Protein AF-A0A973J8M5-F1 (afdb_monomer_lite)

pLDDT: mean 91.6, std 8.43, range [49.5, 98.69]

Structure (mmCIF, N/CA/C/O backbone):
data_AF-A0A973J8M5-F1
#
_entry.id   AF-A0A973J8M5-F1
#
loop_
_atom_site.group_PDB
_atom_site.id
_atom_site.type_symbol
_atom_site.label_atom_id
_atom_site.label_alt_id
_atom_site.label_comp_id
_atom_site.label_asym_id
_atom_site.label_entity_id
_atom_site.label_seq_id
_atom_site.pdbx_PDB_ins_code
_atom_site.Cartn_x
_atom_site.Cartn_y
_atom_site.Cartn_z
_atom_site.occupancy
_atom_site.B_iso_or_equiv
_atom_site.auth_seq_id
_atom_site.auth_comp_id
_atom_site.auth_asym_id
_atom_site.auth_atom_id
_atom_site.pdbx_PDB_model_num
ATOM 1 N N . ALA A 1 1 ? -16.653 1.595 -16.959 1.00 57.66 1 ALA A N 1
ATOM 2 C CA . ALA A 1 1 ? -17.930 1.421 -16.238 1.00 57.66 1 ALA A CA 1
ATOM 3 C C . ALA A 1 1 ? -19.080 1.198 -17.221 1.00 57.66 1 ALA A C 1
ATOM 5 O O . ALA A 1 1 ? -19.336 0.050 -17.547 1.00 57.66 1 ALA A O 1
ATOM 6 N N . ALA A 1 2 ? -19.694 2.242 -17.794 1.00 49.50 2 ALA A N 1
ATOM 7 C CA . ALA A 1 2 ? -20.858 2.080 -18.682 1.00 49.50 2 ALA A CA 1
ATOM 8 C C . ALA A 1 2 ? -20.579 1.205 -19.923 1.00 49.50 2 ALA A C 1
ATOM 10 O O . ALA A 1 2 ? -21.305 0.252 -20.181 1.00 49.50 2 ALA A O 1
ATOM 11 N N . ALA A 1 3 ? -19.467 1.450 -20.626 1.00 52.66 3 ALA A N 1
ATOM 12 C CA . ALA A 1 3 ? -19.053 0.642 -21.782 1.00 52.66 3 ALA A CA 1
ATOM 13 C C . ALA A 1 3 ? -18.667 -0.811 -21.431 1.00 52.66 3 ALA A C 1
ATOM 15 O O . ALA A 1 3 ? -18.615 -1.661 -22.310 1.00 52.66 3 ALA A O 1
ATOM 16 N N . SER A 1 4 ? -18.400 -1.098 -20.154 1.00 59.66 4 SER A N 1
ATOM 17 C CA . SER A 1 4 ? -18.032 -2.426 -19.652 1.00 59.66 4 SER A CA 1
ATOM 18 C C . SER A 1 4 ? -19.170 -3.101 -18.876 1.00 59.66 4 SER A C 1
ATOM 20 O O . SER A 1 4 ? -18.917 -4.073 -18.173 1.00 59.66 4 SER A O 1
ATOM 22 N N . GLY A 1 5 ? -20.395 -2.556 -18.924 1.00 60.31 5 GLY A N 1
ATOM 23 C CA . GLY A 1 5 ? -21.547 -3.067 -18.167 1.00 60.31 5 GLY A CA 1
ATOM 24 C C . GLY A 1 5 ? -21.390 -3.005 -16.642 1.00 60.31 5 GLY A C 1
ATOM 25 O O . GLY A 1 5 ? -22.148 -3.645 -15.922 1.00 60.31 5 GLY A O 1
ATOM 26 N N . ALA A 1 6 ? -20.409 -2.253 -16.138 1.00 67.19 6 ALA A N 1
ATOM 27 C CA . ALA A 1 6 ? -20.126 -2.132 -14.713 1.00 67.19 6 ALA A CA 1
ATOM 28 C C . ALA A 1 6 ? -20.750 -0.853 -14.143 1.00 67.19 6 ALA A C 1
ATOM 30 O O . ALA A 1 6 ? -20.591 0.233 -14.711 1.00 67.19 6 ALA A O 1
ATOM 31 N N . VAL A 1 7 ? -21.418 -0.973 -12.995 1.00 69.62 7 VAL A N 1
ATOM 32 C CA . VAL A 1 7 ? -21.993 0.163 -12.264 1.00 69.62 7 VAL A CA 1
ATOM 33 C C . VAL A 1 7 ? -20.872 0.928 -11.560 1.00 69.62 7 VAL A C 1
ATOM 35 O O . VAL A 1 7 ? -20.132 0.354 -10.764 1.00 69.62 7 VAL A O 1
ATOM 38 N N . SER A 1 8 ? -20.743 2.227 -11.847 1.00 72.75 8 SER A N 1
ATOM 39 C CA . SER A 1 8 ? -19.847 3.100 -11.081 1.00 72.75 8 SER A CA 1
ATOM 40 C C . SER A 1 8 ? -20.537 3.520 -9.790 1.00 72.75 8 SER A C 1
ATOM 42 O O . SER A 1 8 ? -21.621 4.095 -9.848 1.00 72.75 8 SER A O 1
ATOM 44 N N . ARG A 1 9 ? -19.909 3.270 -8.636 1.00 76.50 9 ARG A N 1
ATOM 45 C CA . ARG A 1 9 ? -20.422 3.717 -7.327 1.00 76.50 9 ARG A CA 1
ATOM 46 C C . ARG A 1 9 ? -20.402 5.241 -7.183 1.00 76.50 9 ARG A C 1
ATOM 48 O O . ARG A 1 9 ? -21.222 5.796 -6.465 1.00 76.50 9 ARG A O 1
ATOM 55 N N . MET A 1 10 ? -19.484 5.908 -7.882 1.00 75.94 10 MET A N 1
ATOM 56 C CA . MET A 1 10 ? -19.366 7.362 -7.909 1.00 75.94 10 MET A CA 1
ATOM 57 C C . MET A 1 10 ? -18.905 7.822 -9.295 1.00 75.94 10 MET A C 1
ATOM 59 O O . MET A 1 10 ? -17.969 7.258 -9.863 1.00 75.94 10 MET A O 1
ATOM 63 N N . GLN A 1 11 ? -19.553 8.848 -9.845 1.00 74.62 11 GLN A N 1
ATOM 64 C CA . GLN A 1 11 ? -18.989 9.671 -10.917 1.00 74.62 11 GLN A CA 1
ATOM 65 C C . GLN A 1 11 ? -18.464 10.944 -10.257 1.00 74.62 11 GLN A C 1
ATOM 67 O O . GLN A 1 11 ? -19.239 11.736 -9.730 1.00 74.62 11 GLN A O 1
ATOM 72 N N . VAL A 1 12 ? -17.137 11.047 -10.145 1.00 69.69 12 VAL A N 1
ATOM 73 C CA . VAL A 1 12 ? -16.474 11.918 -9.159 1.00 69.69 12 VAL A CA 1
ATOM 74 C C . VAL A 1 12 ? -16.853 13.394 -9.323 1.00 69.69 12 VAL A C 1
ATOM 76 O O . VAL A 1 12 ? -17.147 14.053 -8.328 1.00 69.69 12 VAL A O 1
ATOM 79 N N . PHE A 1 13 ? -16.888 13.903 -10.557 1.00 68.31 13 PHE A N 1
ATOM 80 C CA . PHE A 1 13 ? -17.163 15.315 -10.827 1.00 68.31 13 PHE A CA 1
ATOM 81 C C . PHE A 1 13 ? -18.613 15.697 -10.491 1.00 68.31 13 PHE A C 1
ATOM 83 O O . PHE A 1 13 ? -18.855 16.637 -9.733 1.00 68.31 13 PHE A O 1
ATOM 90 N N . GLU A 1 14 ? -19.578 14.935 -11.000 1.00 74.00 14 GLU A N 1
ATOM 91 C CA . GLU A 1 14 ? -21.010 15.168 -10.814 1.00 74.00 14 GLU A CA 1
ATOM 92 C C . GLU A 1 14 ? -21.425 14.958 -9.354 1.00 74.00 14 GLU A C 1
ATOM 94 O O . GLU A 1 14 ? -22.146 15.775 -8.777 1.00 74.00 14 GLU A O 1
ATOM 99 N N . ALA A 1 15 ? -20.922 13.893 -8.721 1.00 78.12 15 ALA A N 1
ATOM 100 C CA . ALA A 1 15 ? -21.234 13.588 -7.330 1.00 78.12 15 ALA A CA 1
ATOM 101 C C . ALA A 1 15 ? -20.731 14.684 -6.384 1.00 78.12 15 ALA A C 1
ATOM 103 O O . ALA A 1 15 ? -21.437 15.053 -5.446 1.00 78.12 15 ALA A O 1
ATOM 104 N N . ARG A 1 16 ? -19.547 15.257 -6.642 1.00 81.00 16 ARG A N 1
ATOM 105 C CA . ARG A 1 16 ? -18.995 16.327 -5.804 1.00 81.00 16 ARG A CA 1
ATOM 106 C C . ARG A 1 16 ? -19.894 17.562 -5.775 1.00 81.00 16 ARG A C 1
ATOM 108 O O . ARG A 1 16 ? -20.135 18.098 -4.698 1.00 81.00 16 ARG A O 1
ATOM 115 N N . GLN A 1 17 ? -20.424 17.979 -6.923 1.00 81.94 17 GLN A N 1
ATOM 116 C CA . GLN A 1 17 ? -21.311 19.144 -7.003 1.00 81.94 17 GLN A CA 1
ATOM 117 C C . GLN A 1 17 ? -22.619 18.939 -6.232 1.00 81.94 17 GLN A C 1
ATOM 119 O O . GLN A 1 17 ? -23.096 19.868 -5.582 1.00 81.94 17 GLN A O 1
ATOM 124 N N . LEU A 1 18 ? -23.188 17.731 -6.286 1.00 85.25 18 LEU A N 1
ATOM 125 C CA . LEU A 1 18 ? -24.411 17.395 -5.556 1.00 85.25 18 LEU A CA 1
ATOM 126 C C . LEU A 1 18 ? -24.171 17.316 -4.045 1.00 85.25 18 LEU A C 1
ATOM 128 O O . LEU A 1 18 ? -24.991 17.813 -3.276 1.00 85.25 18 LEU A O 1
ATOM 132 N N . ILE A 1 19 ? -23.043 16.738 -3.618 1.00 86.06 19 ILE A N 1
ATOM 133 C CA . ILE A 1 19 ? -22.648 16.676 -2.202 1.00 86.06 19 ILE A CA 1
ATOM 134 C C . ILE A 1 19 ? -22.459 18.088 -1.637 1.00 86.06 19 ILE A C 1
ATOM 136 O O . ILE A 1 19 ? -23.000 18.397 -0.578 1.00 86.06 19 ILE A O 1
ATOM 140 N N . ASP A 1 20 ? -21.750 18.963 -2.356 1.00 84.88 20 ASP A N 1
ATOM 141 C CA . ASP A 1 20 ? -21.469 20.333 -1.901 1.00 84.88 20 ASP A CA 1
ATOM 142 C C . ASP A 1 20 ? -22.736 21.196 -1.788 1.00 84.88 20 ASP A C 1
ATOM 144 O O . ASP A 1 20 ? -22.784 22.128 -0.988 1.00 84.88 20 ASP A O 1
ATOM 148 N N . GLN A 1 21 ? -23.783 20.860 -2.545 1.00 87.88 21 GLN A N 1
ATOM 149 C CA . GLN A 1 21 ? -25.097 21.506 -2.470 1.00 87.88 21 GLN A CA 1
ATOM 150 C C . GLN A 1 21 ? -26.052 20.834 -1.469 1.00 87.88 21 GLN A C 1
ATOM 152 O O . GLN A 1 21 ? -27.195 21.267 -1.334 1.00 87.88 21 GLN A O 1
ATOM 157 N N . GLY A 1 22 ? -25.626 19.767 -0.783 1.00 87.38 22 GLY A N 1
ATOM 158 C CA . GLY A 1 22 ? -26.484 18.993 0.121 1.00 87.38 22 GLY A CA 1
ATOM 159 C C . GLY A 1 22 ? -27.597 18.214 -0.590 1.00 87.38 22 GLY A C 1
ATOM 160 O O . GLY A 1 22 ? -28.561 17.797 0.046 1.00 87.38 22 GLY A O 1
ATOM 161 N N . LEU A 1 23 ? -27.476 18.016 -1.906 1.00 87.75 23 LEU A N 1
ATOM 162 C CA . LEU A 1 23 ? -28.436 17.291 -2.745 1.00 87.75 23 LEU A CA 1
ATOM 163 C C . LEU A 1 23 ? -28.123 15.789 -2.843 1.00 87.75 23 LEU A C 1
ATOM 165 O O . LEU A 1 23 ? -28.881 15.041 -3.456 1.00 87.75 23 LEU A O 1
ATOM 169 N N . SER A 1 24 ? -27.009 15.346 -2.257 1.00 86.81 24 SER A N 1
ATOM 170 C CA . SER A 1 24 ? -26.610 13.942 -2.174 1.00 86.81 24 SER A CA 1
ATOM 171 C C . SER A 1 24 ? -25.928 13.657 -0.840 1.00 86.81 24 SER A C 1
ATOM 173 O O . SER A 1 24 ? -25.116 14.453 -0.370 1.00 86.81 24 SER A O 1
ATOM 175 N N . ASP A 1 25 ? -26.202 12.484 -0.270 1.00 88.25 25 ASP A N 1
ATOM 176 C CA . ASP A 1 25 ? -25.483 11.950 0.888 1.00 88.25 25 ASP A CA 1
ATOM 177 C C . ASP A 1 25 ? -24.424 10.940 0.428 1.00 88.25 25 ASP A C 1
ATOM 179 O O . ASP A 1 25 ? -24.693 10.068 -0.396 1.00 88.25 25 ASP A O 1
ATOM 183 N N . GLN A 1 26 ? -23.209 11.066 0.960 1.00 92.12 26 GLN A N 1
ATOM 184 C CA . GLN A 1 26 ? -22.097 10.152 0.685 1.00 92.12 26 GLN A CA 1
ATOM 185 C C . GLN A 1 26 ? -21.861 9.137 1.811 1.00 92.12 26 GLN A C 1
ATOM 187 O O . GLN A 1 26 ? -20.947 8.326 1.703 1.00 92.12 26 GLN A O 1
ATOM 192 N N . SER A 1 27 ? -22.650 9.158 2.891 1.00 92.69 27 SER A N 1
ATOM 193 C CA . SER A 1 27 ? -22.413 8.316 4.073 1.00 92.69 27 SER A CA 1
ATOM 194 C C . SER A 1 27 ? -22.394 6.820 3.735 1.00 92.69 27 SER A C 1
ATOM 196 O O . SER A 1 27 ? -21.533 6.108 4.240 1.00 92.69 27 SER A O 1
ATOM 198 N N . GLY A 1 28 ? -23.244 6.360 2.807 1.00 93.19 28 GLY A N 1
ATOM 199 C CA . GLY A 1 28 ? -23.213 4.977 2.313 1.00 93.19 28 GLY A CA 1
ATOM 200 C C . GLY A 1 28 ? -21.912 4.612 1.585 1.00 93.19 28 GLY A C 1
ATOM 201 O O . GLY A 1 28 ? -21.328 3.574 1.862 1.00 93.19 28 GLY A O 1
ATOM 202 N N . LEU A 1 29 ? -21.397 5.495 0.721 1.00 93.25 29 LEU A N 1
ATOM 203 C CA . LEU A 1 29 ? -20.109 5.281 0.048 1.00 93.25 29 LEU A CA 1
ATOM 204 C C . LEU A 1 29 ? -18.945 5.273 1.048 1.00 93.25 29 LEU A C 1
ATOM 206 O O . LEU A 1 29 ? -18.030 4.470 0.918 1.00 93.25 29 LEU A O 1
ATOM 210 N N . LEU A 1 30 ? -18.965 6.171 2.035 1.00 96.00 30 LEU A N 1
ATOM 211 C CA . LEU A 1 30 ? -17.934 6.222 3.073 1.00 96.00 30 LEU A CA 1
ATOM 212 C C . LEU A 1 30 ? -17.972 4.980 3.970 1.00 96.00 30 LEU A C 1
ATOM 214 O O . LEU A 1 30 ? -16.917 4.491 4.360 1.00 96.00 30 LEU A O 1
ATOM 218 N N . TYR A 1 31 ? -19.168 4.465 4.268 1.00 97.19 31 TYR A N 1
ATOM 219 C CA . TYR A 1 31 ? -19.350 3.203 4.979 1.00 97.19 31 TYR A CA 1
ATOM 220 C C . TYR A 1 31 ? -18.777 2.029 4.180 1.00 97.19 31 TYR A C 1
ATOM 222 O O . TYR A 1 31 ? -17.968 1.277 4.718 1.00 97.19 31 TYR A O 1
ATOM 230 N N . ASP A 1 32 ? -19.132 1.906 2.898 1.00 96.19 32 ASP A N 1
ATOM 231 C CA . ASP A 1 32 ? -18.593 0.860 2.023 1.00 96.19 32 ASP A CA 1
ATOM 232 C C . ASP A 1 32 ? -17.054 0.950 1.994 1.00 96.19 32 ASP A C 1
ATOM 234 O O . ASP A 1 32 ? -16.363 -0.020 2.308 1.00 96.19 32 ASP A O 1
ATOM 238 N N . LEU A 1 33 ? -16.500 2.142 1.733 1.00 96.81 33 LEU A N 1
ATOM 239 C CA . LEU A 1 33 ? -15.052 2.353 1.649 1.00 96.81 33 LEU A CA 1
ATOM 240 C C . LEU A 1 33 ? -14.339 2.028 2.966 1.00 96.81 33 LEU A C 1
ATOM 242 O O . LEU A 1 33 ? -13.275 1.415 2.930 1.00 96.81 33 LEU A O 1
ATOM 246 N N . ALA A 1 34 ? -14.902 2.395 4.119 1.00 97.75 34 ALA A N 1
ATOM 247 C CA . ALA A 1 34 ? -14.334 2.037 5.421 1.00 97.75 34 ALA A CA 1
ATOM 248 C C . ALA A 1 34 ? -14.206 0.518 5.590 1.00 97.75 34 ALA A C 1
ATOM 250 O O . ALA A 1 34 ? -13.187 0.050 6.086 1.00 97.75 34 ALA A O 1
ATOM 251 N N . ASN A 1 35 ? -15.175 -0.240 5.076 1.00 97.50 35 ASN A N 1
ATOM 252 C CA . ASN A 1 35 ? -15.216 -1.700 5.140 1.00 97.50 35 ASN A CA 1
ATOM 253 C C . ASN A 1 35 ? -14.532 -2.398 3.948 1.00 97.50 35 ASN A C 1
ATOM 255 O O . ASN A 1 35 ? -14.736 -3.586 3.722 1.00 97.50 35 ASN A O 1
ATOM 259 N N . GLY A 1 36 ? -13.712 -1.681 3.169 1.00 95.88 36 GLY A N 1
ATOM 260 C CA . GLY A 1 36 ? -13.000 -2.269 2.031 1.00 95.88 36 GLY A CA 1
ATOM 261 C C . GLY A 1 36 ? -13.891 -2.585 0.825 1.00 95.88 36 GLY A C 1
ATOM 262 O O . GLY A 1 36 ? -13.534 -3.420 -0.000 1.00 95.88 36 GLY A O 1
ATOM 263 N N . GLU A 1 37 ? -15.025 -1.903 0.695 1.00 94.06 37 GLU A N 1
ATOM 264 C CA . GLU A 1 37 ? -15.911 -1.984 -0.463 1.00 94.06 37 GLU A CA 1
ATOM 265 C C . GLU A 1 37 ? -15.913 -0.651 -1.236 1.00 94.06 37 GLU A C 1
ATOM 267 O O . GLU A 1 37 ? -16.029 0.419 -0.640 1.00 94.06 37 GLU A O 1
ATOM 272 N N . PRO A 1 38 ? -15.768 -0.640 -2.572 1.00 92.50 38 PRO A N 1
ATOM 273 C CA . PRO A 1 38 ? -15.643 -1.785 -3.474 1.00 92.50 38 PRO A CA 1
ATOM 274 C C . PRO A 1 38 ? -14.240 -2.432 -3.470 1.00 92.50 38 PRO A C 1
ATOM 276 O O . PRO A 1 38 ? -13.250 -1.769 -3.178 1.00 92.50 38 PRO A O 1
ATOM 279 N N . PRO A 1 39 ? -14.082 -3.670 -3.975 1.00 92.88 39 PRO A N 1
ATOM 280 C CA . PRO A 1 39 ? -12.786 -4.371 -4.015 1.00 92.88 39 PRO A CA 1
ATOM 281 C C . PRO A 1 39 ? -11.762 -3.777 -5.007 1.00 92.88 39 PRO A C 1
ATOM 283 O O . PRO A 1 39 ? -10.648 -4.293 -5.163 1.00 92.88 39 PRO A O 1
ATOM 286 N N . LEU A 1 40 ? -12.149 -2.730 -5.741 1.00 92.31 40 LEU A N 1
ATOM 287 C CA . LEU A 1 40 ? -11.307 -1.993 -6.672 1.00 92.31 40 LEU A CA 1
ATOM 288 C C . LEU A 1 40 ? -11.877 -0.589 -6.896 1.00 92.31 40 LEU A C 1
ATOM 290 O O . LEU A 1 40 ? -13.006 -0.441 -7.368 1.00 92.31 40 LEU A O 1
ATOM 294 N N . ALA A 1 41 ? -11.059 0.428 -6.651 1.00 90.75 41 ALA A N 1
ATOM 295 C CA . ALA A 1 41 ? -11.283 1.783 -7.128 1.00 90.75 41 ALA A CA 1
ATOM 296 C C . ALA A 1 41 ? -10.320 2.070 -8.289 1.00 90.75 41 ALA A C 1
ATOM 298 O O . ALA A 1 41 ? -9.108 1.916 -8.155 1.00 90.75 41 ALA A O 1
ATOM 299 N N . VAL A 1 42 ? -10.870 2.457 -9.441 1.00 89.06 42 VAL A N 1
ATOM 300 C CA . VAL A 1 42 ? -10.102 2.848 -10.633 1.00 89.06 42 VAL A CA 1
ATOM 301 C C . VAL A 1 42 ? -10.223 4.352 -10.788 1.00 89.06 42 VAL A C 1
ATOM 303 O O . VAL A 1 42 ? -11.333 4.868 -10.925 1.00 89.06 42 VAL A O 1
ATOM 306 N N . ILE A 1 43 ? -9.095 5.048 -10.738 1.00 85.06 43 ILE A N 1
ATOM 307 C CA . ILE A 1 43 ? -9.055 6.504 -10.637 1.00 85.06 43 ILE A CA 1
ATOM 308 C C . ILE A 1 43 ? -8.083 7.020 -11.693 1.00 85.06 43 ILE A C 1
ATOM 310 O O . ILE A 1 43 ? -6.993 6.491 -11.836 1.00 85.06 43 ILE A O 1
ATOM 314 N N . ASP A 1 44 ? -8.468 8.033 -12.459 1.00 77.19 44 ASP A N 1
ATOM 315 C CA . ASP A 1 44 ? -7.539 8.683 -13.399 1.00 77.19 44 ASP A CA 1
ATOM 316 C C . ASP A 1 44 ? -6.529 9.574 -12.656 1.00 77.19 44 ASP A C 1
ATOM 318 O O . ASP A 1 44 ? -5.355 9.653 -12.999 1.00 77.19 44 ASP A O 1
ATOM 322 N N . TYR A 1 45 ? -6.994 10.230 -11.590 1.00 71.62 45 TYR A N 1
ATOM 323 C CA . TYR A 1 45 ? -6.184 11.106 -10.759 1.00 71.62 45 TYR A CA 1
ATOM 324 C C . TYR A 1 45 ? -6.727 11.189 -9.329 1.00 71.62 45 TYR A C 1
ATOM 326 O O . TYR A 1 45 ? -7.880 11.582 -9.113 1.00 71.62 45 TYR A O 1
ATOM 334 N N . LEU A 1 46 ? -5.889 10.872 -8.334 1.00 66.44 46 LEU A N 1
ATOM 335 C CA . LEU A 1 46 ? -6.223 11.097 -6.927 1.00 66.44 46 LEU A CA 1
ATOM 336 C C . LEU A 1 46 ? -6.127 12.599 -6.587 1.00 66.44 46 LEU A C 1
ATOM 338 O O . LEU A 1 46 ? -5.081 13.074 -6.145 1.00 66.44 46 LEU A O 1
ATOM 342 N N . GLY A 1 47 ? -7.208 13.366 -6.782 1.00 63.69 47 GLY A N 1
ATOM 343 C CA . GLY A 1 47 ? -7.188 14.810 -6.510 1.00 63.69 47 GLY A CA 1
ATOM 344 C C . GLY A 1 47 ? -8.535 15.538 -6.475 1.00 63.69 47 GLY A C 1
ATOM 345 O O . GLY A 1 47 ? -9.566 14.933 -6.195 1.00 63.69 47 GLY A O 1
ATOM 346 N N . ASN A 1 48 ? -8.483 16.857 -6.726 1.00 62.22 48 ASN A N 1
ATOM 347 C CA . ASN A 1 48 ? -9.405 17.924 -6.271 1.00 62.22 48 ASN A CA 1
ATOM 348 C C . ASN A 1 48 ? -10.919 17.693 -6.380 1.00 62.22 48 ASN A C 1
ATOM 350 O O . ASN A 1 48 ? -11.677 18.378 -5.701 1.00 62.22 48 ASN A O 1
ATOM 354 N N . TRP A 1 49 ? -11.373 16.775 -7.224 1.00 74.25 49 TRP A N 1
ATOM 355 C CA . TRP A 1 49 ? -12.798 16.524 -7.420 1.00 74.25 49 TRP A CA 1
ATOM 356 C C . TRP A 1 49 ? -13.349 15.445 -6.480 1.00 74.25 49 TRP A C 1
ATOM 358 O O . TRP A 1 49 ? -14.560 15.261 -6.422 1.00 74.25 49 TRP A O 1
ATOM 368 N N . MET A 1 50 ? -12.500 14.755 -5.709 1.00 84.62 50 MET A N 1
ATOM 369 C CA . MET A 1 50 ? -12.952 13.825 -4.671 1.00 84.62 50 MET A CA 1
ATOM 370 C C . MET A 1 50 ? -13.159 14.517 -3.319 1.00 84.62 50 MET A C 1
ATOM 372 O O . MET A 1 50 ? -12.320 15.317 -2.900 1.00 84.62 50 MET A O 1
ATOM 376 N N . PRO A 1 51 ? -14.230 14.171 -2.581 1.00 88.56 51 PRO A N 1
ATOM 377 C CA . PRO A 1 51 ? -14.395 14.586 -1.195 1.00 88.56 51 PRO A CA 1
ATOM 378 C C . PRO A 1 51 ? -13.205 14.156 -0.332 1.00 88.56 51 PRO A C 1
ATOM 380 O O . PRO A 1 51 ? -12.707 13.036 -0.457 1.00 88.56 51 PRO A O 1
ATOM 383 N N . ALA A 1 52 ? -12.783 15.023 0.591 1.00 89.88 52 ALA A N 1
ATOM 384 C CA . ALA A 1 52 ? -11.646 14.760 1.477 1.00 89.88 52 ALA A CA 1
ATOM 385 C C . ALA A 1 52 ? -11.803 13.450 2.273 1.00 89.88 52 ALA A C 1
ATOM 387 O O . ALA A 1 52 ? -10.823 12.750 2.503 1.00 89.88 52 ALA A O 1
ATOM 388 N N . GLN A 1 53 ? -13.037 13.086 2.631 1.00 93.25 53 GLN A N 1
ATOM 389 C CA . GLN A 1 53 ? -13.361 11.846 3.338 1.00 93.25 53 GLN A CA 1
ATOM 390 C C . GLN A 1 53 ? -13.079 10.597 2.486 1.00 93.25 53 GLN A C 1
ATOM 392 O O . GLN A 1 53 ? -12.533 9.619 2.990 1.00 93.25 53 GLN A O 1
ATOM 397 N N . VAL A 1 54 ? -13.387 10.645 1.185 1.00 92.50 54 VAL A N 1
ATOM 398 C CA . VAL A 1 54 ? -13.073 9.560 0.239 1.00 92.50 54 VAL A CA 1
ATOM 399 C C . VAL A 1 54 ? -11.560 9.430 0.078 1.00 92.50 54 VAL A C 1
ATOM 401 O O . VAL A 1 54 ? -11.028 8.326 0.148 1.00 92.50 54 VAL A O 1
ATOM 404 N N . VAL A 1 55 ? -10.852 10.555 -0.070 1.00 91.06 55 VAL A N 1
ATOM 405 C CA . VAL A 1 55 ? -9.382 10.564 -0.155 1.00 91.06 55 VAL A CA 1
ATOM 406 C C . VAL A 1 55 ? -8.753 9.993 1.118 1.00 91.06 55 VAL A C 1
ATOM 408 O O . VAL A 1 55 ? -7.814 9.208 1.021 1.00 91.06 55 VAL A O 1
ATOM 411 N N . ALA A 1 56 ? -9.273 10.342 2.298 1.00 93.25 56 ALA A N 1
ATOM 412 C CA . ALA A 1 56 ? -8.792 9.808 3.569 1.00 93.25 56 ALA A CA 1
ATOM 413 C C . ALA A 1 56 ? -8.950 8.281 3.634 1.00 93.25 56 ALA A C 1
ATOM 415 O O . ALA A 1 56 ? -7.986 7.587 3.947 1.00 93.25 56 ALA A O 1
ATOM 416 N N . LEU A 1 57 ? -10.113 7.742 3.258 1.00 95.62 57 LEU A N 1
ATOM 417 C CA . LEU A 1 57 ? -10.342 6.293 3.233 1.00 95.62 57 LEU A CA 1
ATOM 418 C C . LEU A 1 57 ? -9.446 5.579 2.214 1.00 95.62 57 LEU A C 1
ATOM 420 O O . LEU A 1 57 ? -8.820 4.576 2.552 1.00 95.62 57 LEU A O 1
ATOM 424 N N . LEU A 1 58 ? -9.318 6.118 0.998 1.00 93.38 58 LEU A N 1
ATOM 425 C CA . LEU A 1 58 ? -8.467 5.535 -0.045 1.00 93.38 58 LEU A CA 1
ATOM 426 C C . LEU A 1 58 ? -6.973 5.560 0.300 1.00 93.38 58 LEU A C 1
ATOM 428 O O . LEU A 1 58 ? -6.224 4.737 -0.215 1.00 93.38 58 LEU A O 1
ATOM 432 N N . ARG A 1 59 ? -6.527 6.500 1.139 1.00 91.56 59 ARG A N 1
ATOM 433 C CA . ARG A 1 59 ? -5.126 6.579 1.570 1.00 91.56 59 ARG A CA 1
ATOM 434 C C . ARG A 1 59 ? -4.778 5.635 2.713 1.00 91.56 59 ARG A C 1
ATOM 436 O O . ARG A 1 59 ? -3.616 5.290 2.820 1.00 91.56 59 ARG A O 1
ATOM 443 N N . HIS A 1 60 ? -5.745 5.219 3.530 1.00 94.94 60 HIS A N 1
ATOM 444 C CA . HIS A 1 60 ? -5.462 4.398 4.713 1.00 94.94 60 HIS A CA 1
ATOM 445 C C . HIS A 1 60 ? -6.025 2.973 4.595 1.00 94.94 60 HIS A C 1
ATOM 447 O O . HIS A 1 60 ? -5.303 2.003 4.814 1.00 94.94 60 HIS A O 1
ATOM 453 N N . ARG A 1 61 ? -7.300 2.815 4.204 1.00 96.69 61 ARG A N 1
ATOM 454 C CA . ARG A 1 61 ? -7.965 1.500 4.080 1.00 96.69 61 ARG A CA 1
ATOM 455 C C . ARG A 1 61 ? -7.614 0.777 2.775 1.00 96.69 61 ARG A C 1
ATOM 457 O O . ARG A 1 61 ? -7.700 -0.455 2.711 1.00 96.69 61 ARG A O 1
ATOM 464 N N . TYR A 1 62 ? -7.221 1.541 1.757 1.00 96.81 62 TYR A N 1
ATOM 465 C CA . TYR A 1 62 ? -6.782 1.059 0.452 1.00 96.81 62 TYR A CA 1
ATOM 466 C C . TYR A 1 62 ? -5.308 1.383 0.235 1.00 96.81 62 TYR A C 1
ATOM 468 O O . TYR A 1 62 ? -4.756 2.296 0.842 1.00 96.81 62 TYR A O 1
ATOM 476 N N . ALA A 1 63 ? -4.700 0.656 -0.692 1.00 95.75 63 ALA A N 1
ATOM 477 C CA . ALA A 1 63 ? -3.378 0.949 -1.212 1.00 95.75 63 ALA A CA 1
ATOM 478 C C . ALA A 1 63 ? -3.370 0.833 -2.738 1.00 95.75 63 ALA A C 1
ATOM 480 O O . ALA A 1 63 ? -4.237 0.186 -3.335 1.00 95.75 63 ALA A O 1
ATOM 481 N N . GLN A 1 64 ? -2.397 1.480 -3.375 1.00 93.94 64 GLN A N 1
ATOM 482 C CA . GLN A 1 64 ? -2.271 1.490 -4.824 1.00 93.94 64 GLN A CA 1
ATOM 483 C C . GLN A 1 64 ? -1.728 0.136 -5.308 1.00 93.94 64 GLN A C 1
ATOM 485 O O . GLN A 1 64 ? -0.607 -0.255 -4.992 1.00 93.94 64 GLN A O 1
ATOM 490 N N . ASP A 1 65 ? -2.517 -0.570 -6.117 1.00 94.56 65 ASP A N 1
ATOM 491 C CA . ASP A 1 65 ? -2.152 -1.790 -6.852 1.00 94.56 65 ASP A CA 1
ATOM 492 C C . ASP A 1 65 ? -1.560 -1.439 -8.237 1.00 94.56 65 ASP A C 1
ATOM 494 O O . ASP A 1 65 ? -1.820 -2.066 -9.272 1.00 94.56 65 ASP A O 1
ATOM 498 N N . GLY A 1 66 ? -0.756 -0.379 -8.262 1.00 93.00 66 GLY A N 1
ATOM 499 C CA . GLY A 1 66 ? -0.110 0.149 -9.455 1.00 93.00 66 GLY A CA 1
ATOM 500 C C . GLY A 1 66 ? -1.040 0.884 -10.427 1.00 93.00 66 GLY A C 1
ATOM 501 O O . GLY A 1 66 ? -2.133 1.334 -10.080 1.00 93.00 66 GLY A O 1
ATOM 502 N N . SER A 1 67 ? -0.564 1.012 -11.666 1.00 92.69 67 SER A N 1
ATOM 503 C CA . SER A 1 67 ? -1.213 1.760 -12.746 1.00 92.69 67 SER A CA 1
ATOM 504 C C . SER A 1 67 ? -1.409 0.899 -13.996 1.00 92.69 67 SER A C 1
ATOM 506 O O . SER A 1 67 ? -0.559 0.073 -14.327 1.00 92.69 67 SER A O 1
ATOM 508 N N . LEU A 1 68 ? -2.500 1.129 -14.728 1.00 92.06 68 LEU A N 1
ATOM 509 C CA . LEU A 1 68 ? -2.737 0.605 -16.075 1.00 92.06 68 LEU A CA 1
ATOM 510 C C . LEU A 1 68 ? -2.934 1.774 -17.038 1.00 92.06 68 LEU A C 1
ATOM 512 O O . LEU A 1 68 ? -3.987 2.415 -17.069 1.00 92.06 68 LEU A O 1
ATOM 516 N N . GLY A 1 69 ? -1.903 2.052 -17.832 1.00 90.69 69 GLY A N 1
ATOM 517 C CA . GLY A 1 69 ? -1.833 3.245 -18.661 1.00 90.69 69 GLY A CA 1
ATOM 518 C C . GLY A 1 69 ? -1.970 4.506 -17.818 1.00 90.69 69 GLY A C 1
ATOM 519 O O . GLY A 1 69 ? -1.106 4.787 -16.993 1.00 90.69 69 GLY A O 1
ATOM 520 N N . THR A 1 70 ? -3.049 5.262 -18.031 1.00 87.12 70 THR A N 1
ATOM 521 C CA . THR A 1 70 ? -3.314 6.489 -17.272 1.00 87.12 70 THR A CA 1
ATOM 522 C C . THR A 1 70 ? -4.112 6.257 -15.992 1.00 87.12 70 THR A C 1
ATOM 524 O O . THR A 1 70 ? -4.122 7.141 -15.146 1.00 87.12 70 THR A O 1
ATOM 527 N N . PHE A 1 71 ? -4.675 5.068 -15.762 1.00 88.88 71 PHE A N 1
ATOM 528 C CA . PHE A 1 71 ? -5.511 4.796 -14.590 1.00 88.88 71 PHE A CA 1
ATOM 529 C C . PHE A 1 71 ? -4.725 4.200 -13.425 1.00 88.88 71 PHE A C 1
ATOM 531 O O . PHE A 1 71 ? -3.997 3.224 -13.594 1.00 88.88 71 PHE A O 1
ATOM 538 N N . ASP A 1 72 ? -4.928 4.747 -12.237 1.00 91.00 72 ASP A N 1
ATOM 539 C CA . ASP A 1 72 ? -4.454 4.216 -10.967 1.00 91.00 72 ASP A CA 1
ATOM 540 C C . ASP A 1 72 ? -5.464 3.219 -10.399 1.00 91.00 72 ASP A C 1
ATOM 542 O O . ASP A 1 72 ? -6.682 3.430 -10.440 1.00 91.00 72 ASP A O 1
ATOM 546 N N . LEU A 1 73 ? -4.952 2.117 -9.860 1.00 92.81 73 LEU A N 1
ATOM 547 C CA . LEU A 1 73 ? -5.750 1.078 -9.228 1.00 92.81 73 LEU A CA 1
ATOM 548 C C . LEU A 1 73 ? -5.547 1.148 -7.720 1.00 92.81 73 LEU A C 1
ATOM 550 O O . LEU A 1 73 ? -4.420 1.047 -7.253 1.00 92.81 73 LEU A O 1
ATOM 554 N N . TYR A 1 74 ? -6.626 1.256 -6.956 1.00 94.50 74 TYR A N 1
ATOM 555 C CA . TYR A 1 74 ? -6.608 1.158 -5.499 1.00 94.50 74 TYR A CA 1
ATOM 556 C C . TYR A 1 74 ? -7.408 -0.061 -5.066 1.00 94.50 74 TYR A C 1
ATOM 558 O O . TYR A 1 74 ? -8.530 -0.274 -5.531 1.00 94.50 74 TYR A O 1
ATOM 566 N N . ARG A 1 75 ? -6.848 -0.859 -4.159 1.00 96.56 75 ARG A N 1
ATOM 567 C CA . ARG A 1 75 ? -7.518 -2.030 -3.586 1.00 96.56 75 ARG A CA 1
ATOM 568 C C . ARG A 1 75 ? -7.504 -1.979 -2.066 1.00 96.56 75 ARG A C 1
ATOM 570 O O . ARG A 1 75 ? -6.552 -1.432 -1.508 1.00 96.56 75 ARG A O 1
ATOM 577 N N . PRO A 1 76 ? -8.517 -2.560 -1.404 1.00 97.69 76 PRO A N 1
ATOM 578 C CA . PRO A 1 76 ? -8.501 -2.704 0.040 1.00 97.69 76 PRO A CA 1
ATOM 579 C C . PRO A 1 76 ? -7.260 -3.484 0.464 1.00 97.69 76 PRO A C 1
ATOM 581 O O . PRO A 1 76 ? -6.919 -4.505 -0.141 1.00 97.69 76 PRO A O 1
ATOM 584 N N . VAL A 1 77 ? -6.603 -3.000 1.511 1.00 98.00 77 VAL A N 1
ATOM 585 C CA . VAL A 1 77 ? -5.516 -3.731 2.160 1.00 98.00 77 VAL A CA 1
ATOM 586 C C . VAL A 1 77 ? -6.106 -4.999 2.771 1.00 98.00 77 VAL A C 1
ATOM 588 O O . VAL A 1 77 ? -7.140 -4.940 3.446 1.00 98.00 77 VAL A O 1
ATOM 591 N N . ASP A 1 78 ? -5.480 -6.142 2.503 1.00 97.00 78 ASP A N 1
ATOM 592 C CA . ASP A 1 78 ? -5.894 -7.418 3.079 1.00 97.00 78 ASP A CA 1
ATOM 593 C C . ASP A 1 78 ? -5.341 -7.550 4.497 1.00 97.00 78 ASP A C 1
ATOM 595 O O . ASP A 1 78 ? -4.137 -7.458 4.738 1.00 97.00 78 ASP A O 1
ATOM 599 N N . THR A 1 79 ? -6.247 -7.746 5.445 1.00 95.25 79 THR A N 1
ATOM 600 C CA . THR A 1 79 ? -5.935 -7.809 6.875 1.00 95.25 79 THR A CA 1
ATOM 601 C C . THR A 1 79 ? -6.121 -9.208 7.442 1.00 95.25 79 THR A C 1
ATOM 603 O O . THR A 1 79 ? -6.025 -9.401 8.649 1.00 95.25 79 THR A O 1
ATOM 606 N N . GLY A 1 80 ? -6.313 -10.202 6.568 1.00 94.38 80 GLY A N 1
ATOM 607 C CA . GLY A 1 80 ? -6.444 -11.594 6.954 1.00 94.38 80 GLY A CA 1
ATOM 608 C C . GLY A 1 80 ? -7.796 -11.921 7.599 1.00 94.38 80 GLY A C 1
ATOM 609 O O . GLY A 1 80 ? -8.757 -11.154 7.506 1.00 94.38 80 GLY A O 1
ATOM 610 N N . PRO A 1 81 ? -7.906 -13.101 8.231 1.00 95.94 81 PRO A N 1
ATOM 611 C CA . PRO A 1 81 ? -9.165 -13.575 8.783 1.00 95.94 81 PRO A CA 1
ATOM 612 C C . PRO A 1 81 ? -9.570 -12.782 10.029 1.00 95.94 81 PRO A C 1
ATOM 614 O O . PRO A 1 81 ? -8.826 -12.700 11.011 1.00 95.94 81 PRO A O 1
ATOM 617 N N . GLN A 1 82 ? -10.800 -12.277 10.013 1.00 96.12 82 GLN A N 1
ATOM 618 C CA . GLN A 1 82 ? -11.398 -11.580 11.143 1.00 96.12 82 GLN A CA 1
ATOM 619 C C . GLN A 1 82 ? -11.574 -12.506 12.356 1.00 96.12 82 GLN A C 1
ATOM 621 O O . GLN A 1 82 ? -12.115 -13.607 12.257 1.00 96.12 82 GLN A O 1
ATOM 626 N N . GLN A 1 83 ? -11.148 -12.020 13.517 1.00 97.88 83 GLN A N 1
ATOM 627 C CA . GLN A 1 83 ? -11.394 -12.590 14.835 1.00 97.88 83 GLN A CA 1
ATOM 628 C C . GLN A 1 83 ? -12.564 -11.847 15.486 1.00 97.88 83 GLN A C 1
ATOM 630 O O . GLN A 1 83 ? -12.592 -10.616 15.499 1.00 97.88 83 GLN A O 1
ATOM 635 N N . THR A 1 84 ? -13.541 -12.585 16.011 1.00 97.50 84 THR A N 1
ATOM 636 C CA . THR A 1 84 ? -14.726 -12.001 16.663 1.00 97.50 84 THR A CA 1
ATOM 637 C C . THR A 1 84 ? -14.490 -11.852 18.162 1.00 97.50 84 THR A C 1
ATOM 639 O O . THR A 1 84 ? -13.931 -12.747 18.792 1.00 97.50 84 THR A O 1
ATOM 642 N N . ILE A 1 85 ? -14.939 -10.731 18.724 1.00 96.62 85 ILE A N 1
ATOM 643 C CA . ILE A 1 85 ? -14.980 -10.460 20.160 1.00 96.62 85 ILE A CA 1
ATOM 644 C C . ILE A 1 85 ? -16.449 -10.536 20.583 1.00 96.62 85 ILE A C 1
ATOM 646 O O . ILE A 1 85 ? -17.245 -9.675 20.213 1.00 96.62 85 ILE A O 1
ATOM 650 N N . ASP A 1 86 ? -16.808 -11.582 21.327 1.00 94.19 86 ASP A N 1
ATOM 651 C CA . ASP A 1 86 ? -18.177 -11.818 21.795 1.00 94.19 86 ASP A CA 1
ATOM 652 C C . ASP A 1 86 ? -18.199 -12.061 23.322 1.00 94.19 86 ASP A C 1
ATOM 654 O O . ASP A 1 86 ? -17.572 -13.022 23.785 1.00 94.19 86 ASP A O 1
ATOM 658 N N . PRO A 1 87 ? -18.879 -11.205 24.118 1.00 93.75 87 PRO A N 1
ATOM 659 C CA . PRO A 1 87 ? -19.568 -9.983 23.686 1.00 93.75 87 PRO A CA 1
ATOM 660 C C . PRO A 1 87 ? -18.583 -8.884 23.243 1.00 93.75 87 PRO A C 1
ATOM 662 O O . PRO A 1 87 ? -17.443 -8.872 23.719 1.00 93.75 87 PRO A O 1
ATOM 665 N N . PRO A 1 88 ? -19.009 -7.929 22.387 1.00 95.62 88 PRO A N 1
ATOM 666 C CA . PRO A 1 88 ? -18.199 -6.764 22.045 1.00 95.62 88 PRO A CA 1
ATOM 667 C C . PRO A 1 88 ? -17.681 -6.047 23.295 1.00 95.62 88 PRO A C 1
ATOM 669 O O . PRO A 1 88 ? -18.406 -5.870 24.276 1.00 95.62 88 PRO A O 1
ATOM 672 N N . THR A 1 89 ? -16.418 -5.633 23.265 1.00 95.38 89 THR A N 1
ATOM 673 C CA . THR A 1 89 ? -15.769 -4.964 24.400 1.00 95.38 89 THR A CA 1
ATOM 674 C C . THR A 1 89 ? -15.951 -3.456 24.286 1.00 95.38 89 THR A C 1
ATOM 676 O O . THR A 1 89 ? -15.453 -2.854 23.340 1.00 95.38 89 THR A O 1
ATOM 679 N N . GLU A 1 90 ? -16.638 -2.836 25.247 1.00 94.88 90 GLU A N 1
ATOM 680 C CA . GLU A 1 90 ? -16.736 -1.373 25.338 1.00 94.88 90 GLU A CA 1
ATOM 681 C C . GLU A 1 90 ? -15.346 -0.780 25.600 1.00 94.88 90 GLU A C 1
ATOM 683 O O . GLU A 1 90 ? -14.711 -1.105 26.605 1.00 94.88 90 GLU A O 1
ATOM 688 N N . ILE A 1 91 ? -14.883 0.085 24.695 1.00 95.06 91 ILE A N 1
ATOM 689 C CA . ILE A 1 91 ? -13.590 0.775 24.818 1.00 95.06 91 ILE A CA 1
ATOM 690 C C . ILE A 1 91 ? -13.791 2.178 25.395 1.00 95.06 91 ILE A C 1
ATOM 692 O O . ILE A 1 91 ? -12.968 2.658 26.168 1.00 95.06 91 ILE A O 1
ATOM 696 N N . GLY A 1 92 ? -14.901 2.839 25.053 1.00 93.25 92 GLY A N 1
ATOM 697 C CA . GLY A 1 92 ? -15.257 4.146 25.595 1.00 93.25 92 GLY A CA 1
ATOM 698 C C . GLY A 1 92 ? -16.023 5.020 24.608 1.00 93.25 92 GLY A C 1
ATOM 699 O O . GLY A 1 92 ? -16.119 4.724 23.422 1.00 93.25 92 GLY A O 1
ATOM 700 N N . ALA A 1 93 ? -16.572 6.131 25.109 1.00 93.44 93 ALA A N 1
ATOM 701 C CA . ALA A 1 93 ? -17.354 7.093 24.323 1.00 93.44 93 ALA A CA 1
ATOM 702 C C . ALA A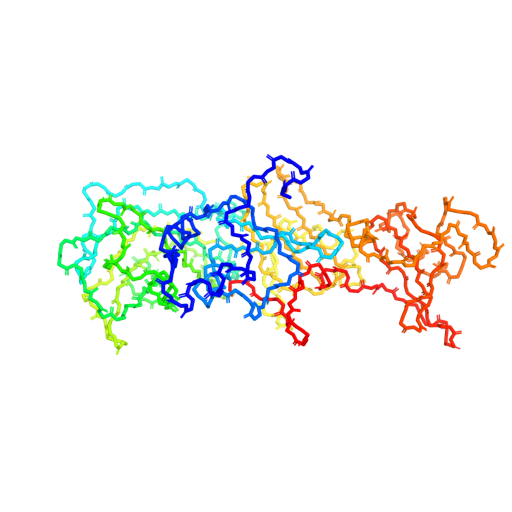 1 93 ? -18.544 6.488 23.544 1.00 93.44 93 ALA A C 1
ATOM 704 O O . ALA A 1 93 ? -18.936 7.029 22.506 1.00 93.44 93 ALA A O 1
ATOM 705 N N . GLY A 1 94 ? -19.130 5.398 24.058 1.00 93.56 94 GLY A N 1
ATOM 706 C CA . GLY A 1 94 ? -20.228 4.679 23.413 1.00 93.56 94 GLY A CA 1
ATOM 707 C C . GLY A 1 94 ? -19.781 3.846 22.211 1.00 93.56 94 GLY A C 1
ATOM 708 O O . GLY A 1 94 ? -20.598 3.603 21.322 1.00 93.56 94 GLY A O 1
ATOM 709 N N . LEU A 1 95 ? -18.497 3.477 22.148 1.00 95.88 95 LEU A N 1
ATOM 710 C CA . LEU A 1 95 ? -17.925 2.607 21.129 1.00 95.88 95 LEU A CA 1
ATOM 711 C C . LEU A 1 95 ? -17.465 1.287 21.740 1.00 95.88 95 LEU A C 1
ATOM 713 O O . LEU A 1 95 ? -16.668 1.255 22.685 1.00 95.88 95 LEU A O 1
ATOM 717 N N . ALA A 1 96 ? -17.883 0.206 21.090 1.00 96.06 96 ALA A N 1
ATOM 718 C CA . ALA A 1 96 ? -17.448 -1.144 21.389 1.00 96.06 96 ALA A CA 1
ATOM 719 C C . ALA A 1 96 ? -16.643 -1.730 20.226 1.00 96.06 96 ALA A C 1
ATOM 721 O O . ALA A 1 96 ? -16.934 -1.480 19.053 1.00 96.06 96 ALA A O 1
ATOM 722 N N . LEU A 1 97 ? -15.641 -2.539 20.555 1.00 97.62 97 LEU A N 1
ATOM 723 C CA . LEU A 1 97 ? -14.890 -3.338 19.599 1.00 97.62 97 LEU A CA 1
ATOM 724 C C . LEU A 1 97 ? -15.517 -4.734 19.509 1.00 97.62 97 LEU A C 1
ATOM 726 O O . LEU A 1 97 ? -15.520 -5.484 20.486 1.00 97.62 97 LEU A O 1
ATOM 730 N N . GLY A 1 98 ? -16.055 -5.072 18.337 1.00 97.75 98 GLY A N 1
ATOM 731 C CA . GLY A 1 98 ? -16.690 -6.367 18.069 1.00 97.75 98 GLY A CA 1
ATOM 732 C C . GLY A 1 98 ? -15.792 -7.349 17.318 1.00 97.75 98 GLY A C 1
ATOM 733 O O . GLY A 1 98 ? -16.056 -8.550 17.303 1.00 97.75 98 GLY A O 1
ATOM 734 N N . SER A 1 99 ? -14.723 -6.868 16.683 1.00 98.25 99 SER A N 1
ATOM 735 C CA . SER A 1 99 ? -13.778 -7.728 15.974 1.00 98.25 99 SER A CA 1
ATOM 736 C C . SER A 1 99 ? -12.426 -7.067 15.737 1.00 98.25 99 SER A C 1
ATOM 738 O O . SER A 1 99 ? -12.279 -5.848 15.824 1.00 98.25 99 SER A O 1
ATOM 740 N N . TYR A 1 100 ? -11.433 -7.887 15.407 1.00 98.56 100 TYR A N 1
ATOM 741 C CA . TYR A 1 100 ? -10.140 -7.429 14.911 1.00 98.56 100 TYR A CA 1
ATOM 742 C C . TYR A 1 100 ? -9.573 -8.404 13.873 1.00 98.56 100 TYR A C 1
ATOM 744 O O . TYR A 1 100 ? -9.935 -9.577 13.853 1.00 98.56 100 TYR A O 1
ATOM 752 N N . ALA A 1 101 ? -8.665 -7.948 13.017 1.00 98.31 101 ALA A N 1
ATOM 753 C CA . ALA A 1 101 ? -7.920 -8.790 12.081 1.00 98.31 101 ALA A CA 1
ATOM 754 C C . ALA A 1 101 ? -6.463 -8.322 12.003 1.00 98.31 101 ALA A C 1
ATOM 756 O O . ALA A 1 101 ? -6.184 -7.135 12.178 1.00 98.31 101 ALA A O 1
ATOM 757 N N . LEU A 1 102 ? -5.529 -9.247 11.776 1.00 97.50 102 LEU A N 1
ATOM 758 C CA . LEU A 1 102 ? -4.106 -8.947 11.600 1.00 97.50 102 LEU A CA 1
ATOM 759 C C . LEU A 1 102 ? -3.631 -9.530 10.274 1.00 97.50 102 LEU A C 1
ATOM 761 O O . LEU A 1 102 ? -3.769 -10.736 10.045 1.00 97.50 102 LEU A O 1
ATOM 765 N N . ALA A 1 103 ? -3.002 -8.699 9.441 1.00 96.69 103 ALA A N 1
ATOM 766 C CA . ALA A 1 103 ? -2.375 -9.193 8.221 1.00 96.69 103 ALA A CA 1
ATOM 767 C C . ALA A 1 103 ? -1.254 -10.178 8.585 1.00 96.69 103 ALA A C 1
ATOM 769 O O . ALA A 1 103 ? -0.339 -9.831 9.322 1.00 96.69 103 ALA A O 1
ATOM 770 N N . ALA A 1 104 ? -1.299 -11.410 8.078 1.00 92.75 104 ALA A N 1
ATOM 771 C CA . ALA A 1 104 ? -0.297 -12.421 8.423 1.00 92.75 104 ALA A CA 1
ATOM 772 C C . ALA A 1 104 ? 1.108 -12.001 7.948 1.00 92.75 104 ALA A C 1
ATOM 774 O O . ALA A 1 104 ? 1.206 -11.577 6.799 1.00 92.75 104 ALA A O 1
ATOM 775 N N . PRO A 1 105 ? 2.185 -12.147 8.741 1.00 92.12 105 PRO A N 1
ATOM 776 C CA . PRO A 1 105 ? 3.544 -11.789 8.314 1.00 92.12 105 PRO A CA 1
ATOM 777 C C . PRO A 1 105 ? 3.987 -12.552 7.052 1.00 92.12 105 PRO A C 1
ATOM 779 O O . PRO A 1 105 ? 3.448 -13.614 6.732 1.00 92.12 105 PRO A O 1
ATOM 782 N N . LEU A 1 106 ? 4.970 -12.021 6.308 1.00 86.94 106 LEU A N 1
ATOM 783 C CA . LEU A 1 106 ? 5.514 -12.728 5.125 1.00 86.94 106 LEU A CA 1
ATOM 784 C C . LEU A 1 106 ? 6.297 -13.992 5.497 1.00 86.94 106 LEU A C 1
ATOM 786 O O . LEU A 1 106 ? 6.392 -14.928 4.700 1.00 86.94 106 LEU A O 1
ATOM 790 N N . SER A 1 107 ? 6.880 -13.980 6.688 1.00 84.56 107 SER A N 1
ATOM 791 C CA . SER A 1 107 ? 7.595 -15.090 7.307 1.00 84.56 107 SER A CA 1
ATOM 792 C C . SER A 1 107 ? 6.694 -15.759 8.361 1.00 84.56 107 SER A C 1
ATOM 794 O O . SER A 1 107 ? 5.634 -15.231 8.686 1.00 84.56 107 SER A O 1
ATOM 796 N N . PRO A 1 108 ? 7.069 -16.912 8.951 1.00 87.25 108 PRO A N 1
ATOM 797 C CA . PRO A 1 108 ? 6.277 -17.550 10.016 1.00 87.25 108 PRO A CA 1
ATOM 798 C C . PRO A 1 108 ? 6.043 -16.686 11.271 1.00 87.25 108 PRO A C 1
ATOM 800 O O . PRO A 1 108 ? 5.277 -17.056 12.157 1.00 87.25 108 PRO A O 1
ATOM 803 N N . SER A 1 109 ? 6.751 -15.568 11.403 1.00 93.00 109 SER A N 1
ATOM 804 C CA . SER A 1 109 ? 6.631 -14.581 12.474 1.00 93.00 109 SER A CA 1
ATOM 805 C C . SER A 1 109 ? 6.967 -13.205 11.909 1.00 93.00 109 SER A C 1
ATOM 807 O O . SER A 1 109 ? 7.594 -13.126 10.852 1.00 93.00 109 SER A O 1
ATOM 809 N N . TYR A 1 110 ? 6.559 -12.148 12.611 1.00 95.19 110 TYR A N 1
ATOM 810 C CA . TYR A 1 110 ? 6.916 -10.786 12.223 1.00 95.19 110 TYR A CA 1
ATOM 811 C C . TYR A 1 110 ? 8.423 -10.569 12.351 1.00 95.19 110 TYR A C 1
ATOM 813 O O . TYR A 1 110 ? 9.072 -11.139 13.235 1.00 95.19 110 TYR A O 1
ATOM 821 N N . GLU A 1 111 ? 8.968 -9.727 11.485 1.00 94.62 111 GLU A N 1
ATOM 822 C CA . GLU A 1 111 ? 10.375 -9.330 11.520 1.00 94.62 111 GLU A CA 1
ATOM 823 C C . GLU A 1 111 ? 10.521 -7.879 12.024 1.00 94.62 111 GLU A C 1
ATOM 825 O O . GLU A 1 111 ? 9.650 -7.044 11.765 1.00 94.62 111 GLU A O 1
ATOM 830 N N . PRO A 1 112 ? 11.612 -7.535 12.731 1.00 94.56 112 PRO A N 1
ATOM 831 C CA . PRO A 1 112 ? 11.954 -6.142 13.014 1.00 94.56 112 PRO A CA 1
ATOM 832 C C . PRO A 1 112 ? 11.994 -5.317 11.721 1.00 94.56 112 PRO A C 1
ATOM 834 O O . PRO A 1 112 ? 12.519 -5.784 10.708 1.00 94.56 112 PRO A O 1
ATOM 837 N N . GLY A 1 113 ? 11.429 -4.108 11.746 1.00 93.19 113 GLY A N 1
ATOM 838 C CA . GLY A 1 113 ? 11.237 -3.263 10.561 1.00 93.19 113 GLY A CA 1
ATOM 839 C C . GLY A 1 113 ? 9.950 -3.534 9.770 1.00 93.19 113 GLY A C 1
ATOM 840 O O . GLY A 1 113 ? 9.551 -2.695 8.962 1.00 93.19 113 GLY A O 1
ATOM 841 N N . GLU A 1 114 ? 9.271 -4.669 9.979 1.00 93.38 114 GLU A N 1
ATOM 842 C CA . GLU A 1 114 ? 8.016 -4.979 9.284 1.00 93.38 114 GLU A CA 1
ATOM 843 C C . GLU A 1 114 ? 6.869 -4.066 9.746 1.00 93.38 114 GLU A C 1
ATOM 845 O O . GLU A 1 114 ? 6.837 -3.568 10.872 1.00 93.38 114 GLU A O 1
ATOM 850 N N . LEU A 1 115 ? 5.893 -3.850 8.864 1.00 94.38 115 LEU A N 1
ATOM 851 C CA . LEU A 1 115 ? 4.683 -3.105 9.185 1.00 94.38 115 LEU A CA 1
ATOM 852 C C . LEU A 1 115 ? 3.620 -4.047 9.764 1.00 94.38 115 LEU A C 1
ATOM 854 O O . LEU A 1 115 ? 3.087 -4.902 9.055 1.00 94.38 115 LEU A O 1
ATOM 858 N N . LEU A 1 116 ? 3.271 -3.858 11.035 1.00 96.62 116 LEU A N 1
ATOM 859 C CA . LEU A 1 116 ? 2.094 -4.477 11.635 1.00 96.62 116 LEU A CA 1
ATOM 860 C C . LEU A 1 116 ? 0.841 -3.774 11.102 1.00 96.62 116 LEU A C 1
ATOM 862 O O . LEU A 1 116 ? 0.728 -2.555 11.211 1.00 96.62 116 LEU A O 1
ATOM 866 N N . ILE A 1 117 ? -0.103 -4.536 10.551 1.00 97.88 117 ILE A N 1
ATOM 867 C CA . ILE A 1 117 ? -1.372 -4.021 10.019 1.00 97.88 117 ILE A CA 1
ATOM 868 C C . ILE A 1 117 ? -2.509 -4.670 10.802 1.00 97.88 117 ILE A C 1
ATOM 870 O O . ILE A 1 117 ? -2.659 -5.895 10.779 1.00 97.88 117 ILE A O 1
ATOM 874 N N . VAL A 1 118 ? -3.305 -3.845 11.479 1.00 98.25 118 VAL A N 1
ATOM 875 C CA . VAL A 1 118 ? -4.410 -4.274 12.340 1.00 98.25 118 VAL A CA 1
ATOM 876 C C . VAL A 1 118 ? -5.696 -3.629 11.855 1.00 98.25 118 VAL A C 1
ATOM 878 O O . VAL A 1 118 ? -5.792 -2.409 11.808 1.00 98.25 118 VAL A O 1
ATOM 881 N N . ASN A 1 119 ? -6.701 -4.430 11.525 1.00 98.44 119 ASN A N 1
ATOM 882 C CA . ASN A 1 119 ? -8.047 -3.935 11.267 1.00 98.44 119 ASN A CA 1
ATOM 883 C C . ASN A 1 119 ? -8.904 -4.079 12.518 1.00 98.44 119 ASN A C 1
ATOM 885 O O . ASN A 1 119 ? -8.848 -5.113 13.181 1.00 98.44 119 ASN A O 1
ATOM 889 N N . LEU A 1 120 ? -9.703 -3.067 12.826 1.00 98.69 120 LEU A N 1
ATOM 890 C CA . LEU A 1 120 ? -10.553 -3.015 14.012 1.00 98.69 120 LEU A CA 1
ATOM 891 C C . LEU A 1 120 ? -12.006 -2.828 13.584 1.00 98.69 120 LEU A C 1
ATOM 893 O O . LEU A 1 120 ? -12.316 -1.857 12.900 1.00 98.69 120 LEU A O 1
ATOM 897 N N . GLY A 1 121 ? -12.889 -3.740 13.986 1.00 98.31 121 GLY A N 1
ATOM 898 C CA . GLY A 1 121 ? -14.322 -3.661 13.714 1.00 98.31 121 GLY A CA 1
ATOM 899 C C . GLY A 1 121 ? -15.071 -3.016 14.872 1.00 98.31 121 GLY A C 1
ATOM 900 O O . GLY A 1 121 ? -15.299 -3.645 15.910 1.00 98.31 121 GLY A O 1
ATOM 901 N N . TRP A 1 122 ? -15.475 -1.763 14.679 1.00 98.12 122 TRP A N 1
ATOM 902 C CA . TRP A 1 122 ? -16.138 -0.944 15.688 1.00 98.12 122 TRP A CA 1
ATOM 903 C C . TRP A 1 122 ? -17.654 -0.953 15.543 1.00 98.12 122 TRP A C 1
ATOM 905 O O . TRP A 1 122 ? -18.178 -0.979 14.433 1.00 98.12 122 TRP A O 1
ATOM 915 N N . GLN A 1 123 ? -18.356 -0.846 16.666 1.00 97.12 123 GLN A N 1
ATOM 916 C CA . GLN A 1 123 ? -19.800 -0.640 16.729 1.00 97.12 123 GLN A CA 1
ATOM 917 C C . GLN A 1 123 ? -20.107 0.596 17.572 1.00 97.12 123 GLN A C 1
ATOM 919 O O . GLN A 1 123 ? -19.497 0.811 18.621 1.00 97.12 123 GLN A O 1
ATOM 924 N N . ALA A 1 124 ? -21.057 1.406 17.106 1.00 95.88 124 ALA A N 1
ATOM 925 C CA . ALA A 1 124 ? -21.531 2.584 17.820 1.00 95.88 124 ALA A CA 1
ATOM 926 C C . ALA A 1 124 ? -22.815 2.259 18.588 1.00 95.88 124 ALA A C 1
ATOM 928 O O . ALA A 1 124 ? -23.799 1.789 18.013 1.00 95.88 124 ALA A O 1
ATOM 929 N N . GLY A 1 125 ? -22.802 2.519 19.893 1.00 91.44 125 GLY A N 1
ATOM 930 C CA . GLY A 1 125 ? -23.979 2.435 20.747 1.00 91.44 125 GLY A CA 1
ATOM 931 C C . GLY A 1 125 ? -24.843 3.705 20.699 1.00 91.44 125 GLY A C 1
ATOM 932 O O . GLY A 1 125 ? -24.442 4.724 20.134 1.00 91.44 125 GLY A O 1
ATO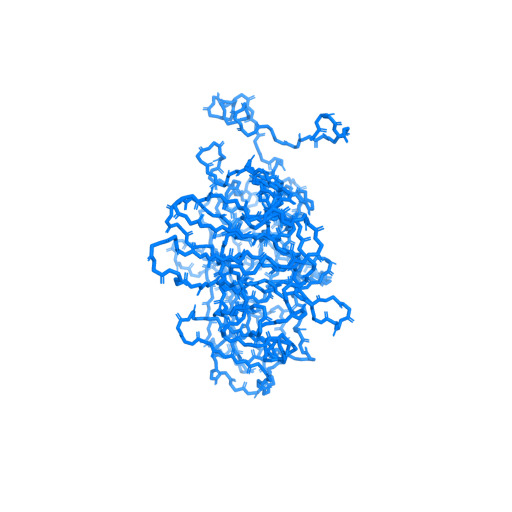M 933 N N . PRO A 1 126 ? -26.019 3.703 21.356 1.00 86.75 126 PRO A N 1
ATOM 934 C CA . PRO A 1 126 ? -26.915 4.866 21.408 1.00 86.75 126 PRO A CA 1
ATOM 935 C C . PRO A 1 126 ? -26.298 6.122 22.042 1.00 86.75 126 PRO A C 1
ATOM 937 O O . PRO A 1 126 ? -26.766 7.230 21.799 1.00 86.75 126 PRO A O 1
ATOM 940 N N . SER A 1 127 ? -25.265 5.952 22.871 1.00 87.06 127 SER A N 1
ATOM 941 C CA . SER A 1 127 ? -24.530 7.024 23.547 1.00 87.06 127 SER A CA 1
ATOM 942 C C . SER A 1 127 ? -23.232 7.418 22.833 1.00 87.06 127 SER A C 1
ATOM 944 O O . SER A 1 127 ? -22.375 8.047 23.455 1.00 87.06 127 SER A O 1
ATOM 946 N N . ALA A 1 128 ? -23.052 7.021 21.568 1.00 89.88 128 ALA A N 1
ATOM 947 C CA . ALA A 1 128 ? -21.860 7.351 20.799 1.00 89.88 128 ALA A CA 1
ATOM 948 C C . ALA A 1 128 ? -21.657 8.872 20.709 1.00 89.88 128 ALA A C 1
ATOM 950 O O . ALA A 1 128 ? -22.574 9.632 20.387 1.00 89.88 128 ALA A O 1
ATOM 951 N N . THR A 1 129 ? -20.439 9.318 21.008 1.00 87.88 129 THR A N 1
ATOM 952 C CA . THR A 1 129 ? -20.107 10.746 21.029 1.00 87.88 129 THR A CA 1
ATOM 953 C C . THR A 1 129 ? -20.105 11.380 19.633 1.00 87.88 129 THR A C 1
ATOM 955 O O . THR A 1 129 ? -19.812 10.736 18.625 1.00 87.88 129 THR A O 1
ATOM 958 N N . THR A 1 130 ? -20.369 12.687 19.581 1.00 86.31 130 THR A N 1
ATOM 959 C CA . THR A 1 130 ? -20.160 13.528 18.391 1.00 86.31 130 THR A CA 1
ATOM 960 C C . THR A 1 130 ? -18.755 14.128 18.324 1.00 86.31 130 THR A C 1
ATOM 962 O O . THR A 1 130 ? -18.401 14.736 17.315 1.00 86.31 130 THR A O 1
ATOM 965 N N . SER A 1 131 ? -17.975 14.028 19.403 1.00 88.94 131 SER A N 1
ATOM 966 C CA . SER A 1 131 ? -16.618 14.573 19.468 1.00 88.94 131 SER A CA 1
ATOM 967 C C . SER A 1 131 ? -15.664 13.807 18.554 1.00 88.94 131 SER A C 1
ATOM 969 O O . SER A 1 131 ? -15.824 12.607 18.335 1.00 88.94 131 SER A O 1
ATOM 971 N N . ALA A 1 132 ? -14.640 14.495 18.046 1.00 93.06 132 ALA A N 1
ATOM 972 C CA . ALA A 1 132 ? -13.570 13.843 17.303 1.00 93.06 132 ALA A CA 1
ATOM 973 C C . ALA A 1 132 ? -12.807 12.877 18.220 1.00 93.06 132 ALA A C 1
ATOM 975 O O . ALA A 1 132 ? -12.387 13.252 19.318 1.00 93.06 132 ALA A O 1
ATOM 976 N N . LEU A 1 133 ? -12.638 11.645 17.747 1.00 96.19 133 LEU A N 1
ATOM 977 C CA . LEU A 1 133 ? -11.919 10.586 18.438 1.00 96.19 133 LEU A CA 1
ATOM 978 C C . LEU A 1 133 ? -10.700 10.162 17.630 1.00 96.19 133 LEU A C 1
ATOM 980 O O . LEU A 1 133 ? -10.731 10.165 16.398 1.00 96.19 133 LEU A O 1
ATOM 984 N N . SER A 1 134 ? -9.674 9.736 18.348 1.00 97.38 134 SER A N 1
ATOM 985 C CA . SER A 1 134 ? -8.501 9.054 17.816 1.00 97.38 134 SER A CA 1
ATOM 986 C C . SER A 1 134 ? -8.457 7.630 18.348 1.00 97.38 134 SER A C 1
ATOM 988 O O . SER A 1 134 ? -8.797 7.391 19.507 1.00 97.38 134 SER A O 1
ATOM 990 N N . VAL A 1 135 ? -8.037 6.693 17.507 1.00 98.00 135 VAL A N 1
ATOM 991 C CA . VAL A 1 135 ? -7.742 5.312 17.886 1.00 98.00 135 VAL A CA 1
ATOM 992 C C . VAL A 1 135 ? -6.240 5.192 18.074 1.00 98.00 135 VAL A C 1
ATOM 994 O O . VAL A 1 135 ? -5.469 5.606 17.205 1.00 98.00 135 VAL A O 1
ATOM 997 N N . THR A 1 136 ? -5.836 4.604 19.194 1.00 97.88 136 THR A N 1
ATOM 998 C CA . THR A 1 136 ? -4.437 4.296 19.475 1.00 97.88 136 THR A CA 1
ATOM 999 C C . THR A 1 136 ? -4.190 2.808 19.293 1.00 97.88 136 THR A C 1
ATOM 1001 O O . THR A 1 136 ? -5.011 1.986 19.700 1.00 97.88 136 THR A O 1
ATOM 1004 N N . LEU A 1 137 ? -3.061 2.453 18.685 1.00 98.12 137 LEU A N 1
ATOM 1005 C CA . LEU A 1 137 ? -2.553 1.087 18.614 1.00 98.12 137 LEU A CA 1
ATOM 1006 C C . LEU A 1 137 ? -1.183 1.062 19.289 1.00 98.12 137 LEU A C 1
ATOM 1008 O O . LEU A 1 137 ? -0.280 1.789 18.892 1.00 98.12 137 LEU A O 1
ATOM 1012 N N . GLN A 1 138 ? -1.030 0.222 20.303 1.00 97.75 138 GLN A N 1
ATOM 1013 C CA . GLN A 1 138 ? 0.177 0.106 21.110 1.00 97.75 138 GLN A CA 1
ATOM 1014 C C . GLN A 1 138 ? 0.804 -1.274 20.935 1.00 97.75 138 GLN A C 1
ATOM 1016 O O . GLN A 1 138 ? 0.125 -2.296 21.059 1.00 97.75 138 GLN A O 1
ATOM 1021 N N . LEU A 1 139 ? 2.116 -1.297 20.717 1.00 98.25 139 LEU A N 1
ATOM 1022 C CA . LEU A 1 139 ? 2.938 -2.477 20.957 1.00 98.25 139 LEU A CA 1
ATOM 1023 C C . LEU A 1 139 ? 3.396 -2.444 22.415 1.00 98.25 139 LEU A C 1
ATOM 1025 O O . LEU A 1 139 ? 3.945 -1.435 22.859 1.00 98.25 139 LEU A O 1
ATOM 1029 N N . THR A 1 140 ? 3.204 -3.533 23.152 1.00 97.75 140 THR A N 1
ATOM 1030 C CA . THR A 1 140 ? 3.577 -3.631 24.567 1.00 97.75 140 THR A CA 1
ATOM 1031 C C . THR A 1 140 ? 4.577 -4.757 24.820 1.00 97.75 140 THR A C 1
ATOM 1033 O O . THR A 1 140 ? 4.626 -5.752 24.089 1.00 97.75 140 THR A O 1
ATOM 1036 N N . THR A 1 141 ? 5.393 -4.614 25.867 1.00 94.94 141 THR A N 1
ATOM 1037 C CA . THR A 1 141 ? 6.241 -5.699 26.381 1.00 94.94 141 THR A CA 1
ATOM 1038 C C . THR A 1 141 ? 5.378 -6.872 26.875 1.00 94.94 141 THR A C 1
ATOM 1040 O O . THR A 1 141 ? 4.179 -6.688 27.110 1.00 94.94 141 THR A O 1
ATO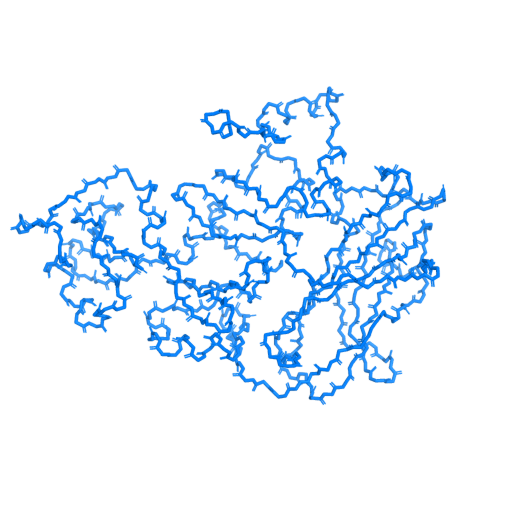M 1043 N N . PRO A 1 142 ? 5.952 -8.073 27.094 1.00 88.75 142 PRO A N 1
ATOM 1044 C CA . PRO A 1 142 ? 5.237 -9.171 27.752 1.00 88.75 142 PRO A CA 1
ATOM 1045 C C . PRO A 1 142 ? 4.597 -8.789 29.096 1.00 88.75 142 PRO A C 1
ATOM 1047 O O . PRO A 1 142 ? 3.571 -9.349 29.471 1.00 88.75 142 PRO A O 1
ATOM 1050 N N . GLU A 1 143 ? 5.193 -7.837 29.816 1.00 90.44 143 GLU A N 1
ATOM 1051 C CA . GLU A 1 143 ? 4.722 -7.321 31.106 1.00 90.44 143 GLU A CA 1
ATOM 1052 C C . GLU A 1 143 ? 3.637 -6.236 30.964 1.00 90.44 143 GLU A C 1
ATOM 1054 O O . GLU A 1 143 ? 3.126 -5.746 31.969 1.00 90.44 143 GLU A O 1
ATOM 1059 N N . GLY A 1 144 ? 3.277 -5.854 29.733 1.00 88.88 144 GLY A N 1
ATOM 1060 C CA . GLY A 1 144 ? 2.228 -4.877 29.435 1.00 88.88 144 GLY A CA 1
ATOM 1061 C C . GLY A 1 144 ? 2.694 -3.420 29.370 1.00 88.88 144 GLY A C 1
ATOM 1062 O O . GLY A 1 144 ? 1.856 -2.530 29.238 1.00 88.88 144 GLY A O 1
ATOM 1063 N N . ALA A 1 145 ? 4.001 -3.144 29.433 1.00 93.06 145 ALA A N 1
ATOM 1064 C CA . ALA A 1 145 ? 4.516 -1.780 29.304 1.00 93.06 145 ALA A CA 1
ATOM 1065 C C . ALA A 1 145 ? 4.489 -1.318 27.832 1.00 93.06 145 ALA A C 1
ATOM 1067 O O . ALA A 1 145 ? 4.904 -2.085 26.963 1.00 93.06 145 ALA A O 1
ATOM 1068 N N . PRO A 1 146 ? 4.036 -0.092 27.509 1.00 94.12 146 PRO A N 1
ATOM 1069 C CA . PRO A 1 146 ? 4.019 0.399 26.131 1.00 94.12 146 PRO A CA 1
ATOM 1070 C C . PRO A 1 146 ? 5.442 0.618 25.593 1.00 94.12 146 PRO A C 1
ATOM 1072 O O . PRO A 1 146 ? 6.280 1.217 26.265 1.00 94.12 146 PRO A O 1
ATOM 1075 N N . LEU A 1 147 ? 5.704 0.142 24.373 1.00 95.56 147 LEU A N 1
ATOM 1076 C CA . LEU A 1 147 ? 6.976 0.297 23.651 1.00 95.56 147 LEU A CA 1
ATOM 1077 C C . LEU A 1 147 ? 6.876 1.299 22.506 1.00 95.56 147 LEU A C 1
ATOM 1079 O O . LEU A 1 147 ? 7.767 2.120 22.311 1.00 95.56 147 LEU A O 1
ATOM 1083 N N . LEU A 1 148 ? 5.804 1.192 21.727 1.00 95.06 148 LEU A N 1
ATOM 1084 C CA . LEU A 1 148 ? 5.553 2.008 20.550 1.00 95.06 148 LEU A CA 1
ATOM 1085 C C . LEU A 1 148 ? 4.049 2.213 20.416 1.00 95.06 148 LEU A C 1
ATOM 1087 O O . LEU A 1 148 ? 3.267 1.343 20.799 1.00 95.06 148 LEU A O 1
ATOM 1091 N N . GLU A 1 149 ? 3.656 3.344 19.850 1.00 95.56 149 GLU A N 1
ATOM 1092 C CA . GLU A 1 149 ? 2.260 3.683 19.632 1.00 95.56 149 GLU A CA 1
ATOM 1093 C C . GLU A 1 149 ? 2.064 4.353 18.268 1.00 95.56 149 GLU A C 1
ATOM 1095 O O . GLU A 1 149 ? 2.895 5.157 17.844 1.00 95.56 149 GLU A O 1
ATOM 1100 N N . SER A 1 150 ? 0.949 4.041 17.608 1.00 95.44 150 SER A N 1
ATOM 1101 C CA . SER A 1 150 ? 0.376 4.843 16.528 1.00 95.44 150 SER A CA 1
ATOM 1102 C C . SER A 1 150 ? -0.962 5.430 16.963 1.00 95.44 150 SER A C 1
ATOM 1104 O O . SER A 1 150 ? -1.693 4.840 17.760 1.00 95.44 150 SER A O 1
ATOM 1106 N N . ASP A 1 151 ? -1.286 6.598 16.418 1.00 95.31 151 ASP A N 1
ATOM 1107 C CA . ASP A 1 151 ? -2.528 7.322 16.666 1.00 95.31 151 ASP A CA 1
ATOM 1108 C C . ASP A 1 151 ? -3.080 7.792 15.318 1.00 95.31 151 ASP A C 1
ATOM 1110 O O . ASP A 1 151 ? -2.377 8.466 14.560 1.00 95.31 151 ASP A O 1
ATOM 1114 N N . LEU A 1 152 ? -4.319 7.408 15.008 1.00 96.75 152 LEU A N 1
ATOM 1115 C CA . LEU A 1 152 ? -5.037 7.885 13.828 1.00 96.75 152 LEU A CA 1
ATOM 1116 C C . LEU A 1 152 ? -6.454 8.307 14.221 1.00 96.75 152 LEU A C 1
ATOM 1118 O O . LEU A 1 152 ? -7.086 7.624 15.033 1.00 96.75 152 LEU A O 1
ATOM 1122 N N . PRO A 1 153 ? -7.019 9.361 13.601 1.00 97.31 153 PRO A N 1
ATOM 1123 C CA . PRO A 1 153 ? -8.424 9.697 13.789 1.00 97.31 153 PRO A CA 1
ATOM 1124 C C . PRO A 1 153 ? -9.322 8.488 13.501 1.00 97.31 153 PRO A C 1
ATOM 1126 O O . PRO A 1 153 ? -9.089 7.752 12.538 1.00 97.31 153 PRO A O 1
ATOM 1129 N N . LEU A 1 154 ? -10.371 8.291 14.301 1.00 97.69 154 LEU A N 1
ATOM 1130 C CA . LEU A 1 154 ? -11.334 7.208 14.109 1.00 97.69 154 LEU A CA 1
ATOM 1131 C C . LEU A 1 154 ? -11.947 7.301 12.706 1.00 97.69 154 LEU A C 1
ATOM 1133 O O . LEU A 1 154 ? -12.444 8.354 12.296 1.00 97.69 154 LEU A O 1
ATOM 1137 N N . VAL A 1 155 ? -11.855 6.201 11.953 1.00 97.44 155 VAL A N 1
ATOM 1138 C CA . VAL A 1 155 ? -12.217 6.128 10.522 1.00 97.44 155 VAL A CA 1
ATOM 1139 C C . VAL A 1 155 ? -11.611 7.302 9.724 1.00 97.44 155 VAL A C 1
ATOM 1141 O O . VAL A 1 155 ? -12.228 7.867 8.826 1.00 97.44 155 VAL A O 1
ATOM 1144 N N . TYR A 1 156 ? -10.403 7.729 10.101 1.00 96.75 156 TYR A N 1
ATOM 1145 C CA . TYR A 1 156 ? -9.624 8.813 9.488 1.00 96.75 156 TYR A CA 1
ATOM 1146 C C . TYR A 1 156 ? -10.362 10.161 9.435 1.00 96.75 156 TYR A C 1
ATOM 1148 O O . TYR A 1 156 ? -10.107 10.987 8.559 1.00 96.75 156 TYR A O 1
ATOM 1156 N N . GLY A 1 157 ? -11.328 10.370 10.340 1.00 95.38 157 GLY A N 1
ATOM 1157 C CA . GLY A 1 157 ? -12.220 11.533 10.333 1.00 95.38 157 GLY A CA 1
ATOM 1158 C C . GLY A 1 157 ? -13.227 11.541 9.174 1.00 95.38 157 GLY A C 1
ATOM 1159 O O . GLY A 1 157 ? -13.939 12.529 8.984 1.00 95.38 157 GLY A O 1
ATOM 1160 N N . ALA A 1 158 ? -13.300 10.462 8.389 1.00 95.75 158 ALA A N 1
ATOM 1161 C CA . ALA A 1 158 ? -14.135 10.370 7.200 1.00 95.75 158 ALA A CA 1
ATOM 1162 C C . ALA A 1 158 ? -15.610 10.131 7.546 1.00 95.75 158 ALA A C 1
ATOM 1164 O O . ALA A 1 158 ? -16.487 10.778 6.971 1.00 95.75 158 ALA A O 1
ATOM 1165 N N . LEU A 1 159 ? -15.887 9.240 8.503 1.00 95.31 159 LEU A N 1
ATOM 1166 C CA . LEU A 1 159 ? -17.245 8.838 8.870 1.00 95.31 159 LEU A CA 1
ATOM 1167 C C . LEU A 1 159 ? -17.419 8.805 10.402 1.00 95.31 159 LEU A C 1
ATOM 1169 O O . LEU A 1 159 ? -16.975 7.849 11.041 1.00 95.31 159 LEU A O 1
ATOM 1173 N N . PRO A 1 160 ? -18.062 9.821 11.011 1.00 94.56 160 PRO A N 1
ATOM 1174 C CA . PRO A 1 160 ? -18.243 9.868 12.459 1.00 94.56 160 PRO A CA 1
ATOM 1175 C C . PRO A 1 160 ? -19.219 8.780 12.946 1.00 94.56 160 PRO A C 1
ATOM 1177 O O . PRO A 1 160 ? -20.164 8.465 12.216 1.00 94.56 160 PRO A O 1
ATOM 1180 N N . PRO A 1 161 ? -19.065 8.274 14.188 1.00 95.00 161 PRO A N 1
ATOM 1181 C CA . PRO A 1 161 ? -19.910 7.215 14.755 1.00 95.00 161 PRO A CA 1
ATOM 1182 C C . PRO A 1 161 ? -21.414 7.460 14.671 1.00 95.00 161 PRO A C 1
ATOM 1184 O O . PRO A 1 161 ? -22.186 6.551 14.390 1.00 95.00 161 PRO A O 1
ATOM 1187 N N . THR A 1 162 ? -21.843 8.710 14.843 1.00 92.81 162 THR A N 1
ATOM 1188 C CA . THR A 1 162 ? -23.260 9.099 14.780 1.00 92.81 162 THR A CA 1
ATOM 1189 C C . THR A 1 162 ? -23.891 8.954 13.395 1.00 92.81 162 THR A C 1
ATOM 1191 O O . THR A 1 162 ? -25.104 9.093 13.262 1.00 92.81 162 THR A O 1
ATOM 1194 N N . ARG A 1 163 ? -23.086 8.693 12.357 1.00 93.38 163 ARG A N 1
ATOM 1195 C CA . ARG A 1 163 ? -23.541 8.418 10.988 1.00 93.38 163 ARG A CA 1
ATOM 1196 C C . ARG A 1 163 ? -23.409 6.950 10.590 1.00 93.38 163 ARG A C 1
ATOM 1198 O O . ARG A 1 163 ? -23.646 6.619 9.430 1.00 93.38 163 ARG A O 1
ATOM 1205 N N . TRP A 1 164 ? -23.020 6.074 11.512 1.00 95.12 164 TRP A N 1
ATOM 1206 C CA . TRP A 1 164 ? -22.963 4.644 11.231 1.00 95.12 164 TRP A CA 1
ATOM 1207 C C . TRP A 1 164 ? -24.383 4.071 11.180 1.00 95.12 164 TRP A C 1
ATOM 1209 O O . TRP A 1 164 ? -25.230 4.474 11.981 1.00 95.12 164 TRP A O 1
ATOM 1219 N N . PRO A 1 165 ? -24.682 3.140 10.256 1.00 92.94 165 PRO A N 1
ATOM 1220 C CA . PRO A 1 165 ? -25.962 2.448 10.279 1.00 92.94 165 PRO A CA 1
ATOM 1221 C C . PRO A 1 165 ? -26.160 1.708 11.611 1.00 92.94 165 PRO A C 1
ATOM 1223 O O . PRO A 1 165 ? -25.213 1.170 12.185 1.00 92.94 165 PRO A O 1
ATOM 1226 N N . ASN A 1 166 ? -27.397 1.664 12.108 1.00 89.38 166 ASN A N 1
ATOM 1227 C CA . ASN A 1 166 ? -27.701 1.044 13.400 1.00 89.38 166 ASN A CA 1
ATOM 1228 C C . ASN A 1 166 ? -27.268 -0.429 13.433 1.00 89.38 166 ASN A C 1
ATOM 1230 O O . ASN A 1 166 ? -27.693 -1.221 12.592 1.00 89.38 166 ASN A O 1
ATOM 1234 N N . GLY A 1 167 ? -26.452 -0.791 14.426 1.00 86.81 167 GLY A N 1
ATOM 1235 C CA . GLY A 1 167 ? -25.933 -2.151 14.600 1.00 86.81 167 GLY A CA 1
ATOM 1236 C C . GLY A 1 167 ? -24.886 -2.575 13.565 1.00 86.81 167 GLY A C 1
ATOM 1237 O O . GLY A 1 167 ? -24.468 -3.730 13.577 1.00 86.81 167 GLY A O 1
ATOM 1238 N N . ALA A 1 168 ? -24.459 -1.676 12.674 1.00 93.44 168 ALA A N 1
ATOM 1239 C CA . ALA A 1 168 ? -23.413 -1.981 11.714 1.00 93.44 168 ALA A CA 1
ATOM 1240 C C . ALA A 1 168 ? -22.029 -1.934 12.364 1.00 93.44 168 ALA A C 1
ATOM 1242 O O . ALA A 1 168 ? -21.743 -1.089 13.215 1.00 93.44 168 ALA A O 1
ATOM 1243 N N . THR A 1 169 ? -21.159 -2.821 11.892 1.00 96.19 169 THR A N 1
ATOM 1244 C CA . THR A 1 169 ? -19.724 -2.728 12.142 1.00 96.19 169 THR A CA 1
ATOM 1245 C C . THR A 1 169 ? -19.091 -1.799 11.107 1.00 96.19 169 THR A C 1
ATOM 1247 O O . THR A 1 169 ? -19.434 -1.865 9.921 1.00 96.19 169 THR A O 1
ATOM 1250 N N . VAL A 1 170 ? -18.184 -0.934 11.561 1.00 98.19 170 VAL A N 1
ATOM 1251 C CA . VAL A 1 170 ? -17.330 -0.093 10.716 1.00 98.19 170 VAL A CA 1
ATOM 1252 C C . VAL A 1 170 ? -15.873 -0.423 10.995 1.00 98.19 170 VAL A C 1
ATOM 1254 O O . VAL A 1 170 ? -15.413 -0.363 12.136 1.00 98.19 170 VAL A O 1
ATOM 1257 N N . GLU A 1 171 ? -15.150 -0.774 9.941 1.00 98.31 171 GLU A N 1
ATOM 1258 C CA . GLU A 1 171 ? -13.728 -1.076 10.015 1.00 98.31 171 GLU A CA 1
ATOM 1259 C C . GLU A 1 171 ? -12.849 0.180 10.135 1.00 98.31 171 GLU A C 1
ATOM 1261 O O . GLU A 1 171 ? -13.124 1.249 9.581 1.00 98.31 171 GLU A O 1
ATOM 1266 N N . HIS A 1 172 ? -11.741 0.027 10.854 1.00 98.31 172 HIS A N 1
ATOM 1267 C CA . HIS A 1 172 ? -10.679 1.010 10.982 1.00 98.31 172 HIS A CA 1
ATOM 1268 C C . HIS A 1 172 ? -9.326 0.295 10.970 1.00 98.31 172 HIS A C 1
ATOM 1270 O O . HIS A 1 172 ? -8.985 -0.432 11.904 1.00 98.31 172 HIS A O 1
ATOM 1276 N N . LEU A 1 173 ? -8.546 0.528 9.917 1.00 98.31 173 LEU A N 1
ATOM 1277 C CA . LEU A 1 173 ? -7.210 -0.032 9.756 1.00 98.31 173 LEU A CA 1
ATOM 1278 C C . LEU A 1 173 ? -6.167 0.876 10.421 1.00 98.31 173 LEU A C 1
ATOM 1280 O O . LEU A 1 173 ? -6.074 2.065 10.109 1.00 98.31 173 LEU A O 1
ATOM 1284 N N . GLN A 1 174 ? -5.382 0.283 11.313 1.00 97.25 174 GLN A N 1
ATOM 1285 C CA . GLN A 1 174 ? -4.214 0.838 11.984 1.00 97.25 174 GLN A CA 1
ATOM 1286 C C . GLN A 1 174 ? -2.946 0.170 11.467 1.00 97.25 174 GLN A C 1
ATOM 1288 O O . GLN A 1 174 ? -2.933 -1.018 11.133 1.00 97.25 174 GLN A O 1
ATOM 1293 N N . THR A 1 175 ? -1.859 0.929 11.458 1.00 96.25 175 THR A N 1
ATOM 1294 C CA . THR A 1 175 ? -0.545 0.426 11.069 1.00 96.25 175 THR A CA 1
ATOM 1295 C C . THR A 1 175 ? 0.515 0.871 12.054 1.00 96.25 175 THR A C 1
ATOM 1297 O O . THR A 1 175 ? 0.521 2.028 12.465 1.00 96.25 175 THR A O 1
ATOM 1300 N N . LEU A 1 176 ? 1.452 -0.020 12.366 1.00 95.88 176 LEU A N 1
ATOM 1301 C CA . LEU A 1 176 ? 2.550 0.250 13.282 1.00 95.88 176 LEU A CA 1
ATOM 1302 C C . LEU A 1 176 ? 3.849 -0.324 12.710 1.00 95.88 176 LEU A C 1
ATOM 1304 O O . LEU A 1 176 ? 3.977 -1.537 12.554 1.00 95.88 176 LEU A O 1
ATOM 1308 N N . ALA A 1 177 ? 4.809 0.538 12.370 1.00 94.19 177 ALA A N 1
ATOM 1309 C CA . ALA A 1 177 ? 6.119 0.093 11.902 1.00 94.19 177 ALA A CA 1
ATOM 1310 C C . ALA A 1 177 ? 6.917 -0.456 13.087 1.00 94.19 177 ALA A C 1
ATOM 1312 O O . ALA A 1 177 ? 7.207 0.277 14.032 1.00 94.19 177 ALA A O 1
ATOM 1313 N N . LEU A 1 178 ? 7.253 -1.745 13.061 1.00 95.44 178 LEU A N 1
ATOM 1314 C CA . LEU A 1 178 ? 8.043 -2.352 14.124 1.00 95.44 178 LEU A CA 1
ATOM 1315 C C . LEU A 1 178 ? 9.468 -1.775 14.091 1.00 95.44 178 LEU A C 1
ATOM 1317 O O . LEU A 1 178 ? 10.051 -1.693 13.008 1.00 95.44 178 LEU A O 1
ATOM 1321 N N . PRO A 1 179 ? 10.063 -1.399 15.240 1.00 93.62 179 PRO A N 1
ATOM 1322 C CA . PRO A 1 179 ? 11.437 -0.904 15.270 1.00 93.62 179 PRO A CA 1
ATOM 1323 C C . PRO A 1 179 ? 12.413 -1.911 14.649 1.00 93.62 179 PRO A C 1
ATOM 1325 O O . PRO A 1 179 ? 12.252 -3.121 14.828 1.00 93.62 179 PRO A O 1
ATOM 1328 N N . ALA A 1 180 ? 13.436 -1.430 13.941 1.00 91.88 180 ALA A N 1
ATOM 1329 C CA . ALA A 1 180 ? 14.437 -2.298 13.314 1.00 91.88 180 ALA A CA 1
ATOM 1330 C C . ALA A 1 180 ? 15.289 -3.045 14.359 1.00 91.88 180 ALA A C 1
ATOM 1332 O O . ALA A 1 180 ? 15.787 -4.139 14.102 1.00 91.88 180 ALA A O 1
ATOM 1333 N N . GLU A 1 181 ? 15.405 -2.477 15.558 1.00 91.62 181 GLU A N 1
ATOM 1334 C CA . GLU A 1 181 ? 16.143 -3.015 16.698 1.00 91.62 181 GLU A CA 1
ATOM 1335 C C . GLU A 1 181 ? 15.245 -3.804 17.663 1.00 91.62 181 GLU A C 1
ATOM 1337 O O . GLU A 1 181 ? 15.698 -4.185 18.745 1.00 91.62 181 GLU A O 1
ATOM 1342 N N . LEU A 1 182 ? 13.971 -4.032 17.311 1.00 94.69 182 LEU A N 1
ATOM 1343 C CA . LEU A 1 182 ? 13.027 -4.745 18.170 1.00 94.69 182 LEU A CA 1
ATOM 1344 C C . LEU A 1 182 ? 13.552 -6.166 18.460 1.00 94.69 182 LEU A C 1
ATOM 1346 O O . LEU A 1 182 ? 13.754 -6.940 17.521 1.00 94.69 182 LEU A O 1
ATOM 1350 N N . PRO A 1 183 ? 13.779 -6.541 19.734 1.00 94.56 183 PRO A N 1
ATOM 1351 C CA . PRO A 1 183 ? 14.285 -7.868 20.056 1.00 94.56 183 PRO A CA 1
ATOM 1352 C C . PRO A 1 183 ? 13.338 -8.993 19.629 1.00 94.56 183 PRO A C 1
ATOM 1354 O O . PRO A 1 183 ? 12.131 -8.820 19.471 1.00 94.56 183 PRO A O 1
ATOM 1357 N N . THR A 1 184 ? 13.882 -10.200 19.491 1.00 95.69 184 THR A N 1
ATOM 1358 C CA . THR A 1 184 ? 13.049 -11.390 19.299 1.00 95.69 184 THR A CA 1
ATOM 1359 C C . THR A 1 184 ? 12.243 -11.663 20.562 1.00 95.69 184 THR A C 1
ATOM 1361 O O . THR A 1 184 ? 12.807 -11.682 21.659 1.00 95.69 184 THR A O 1
ATOM 1364 N N . GLY A 1 185 ? 10.951 -11.940 20.429 1.00 96.00 185 GLY A N 1
ATOM 1365 C CA . GLY A 1 185 ? 10.099 -12.143 21.592 1.00 96.00 185 GLY A CA 1
ATOM 1366 C C . GLY A 1 185 ? 8.615 -12.167 21.270 1.00 96.00 185 GLY A C 1
ATOM 1367 O O . GLY A 1 185 ? 8.202 -12.182 20.110 1.00 96.00 185 GLY A O 1
ATOM 1368 N N . ARG A 1 186 ? 7.805 -12.196 22.328 1.00 97.38 186 ARG A N 1
ATOM 1369 C CA . ARG A 1 186 ? 6.349 -12.055 22.243 1.00 97.38 186 ARG A CA 1
ATOM 1370 C C . ARG A 1 186 ? 5.967 -10.672 22.738 1.00 97.38 186 ARG A C 1
ATOM 1372 O O . ARG A 1 186 ? 6.469 -10.243 23.767 1.00 97.38 186 ARG A O 1
ATOM 1379 N N . TYR A 1 187 ? 5.076 -10.009 22.021 1.00 98.00 187 TYR A N 1
ATOM 1380 C CA . TYR A 1 187 ? 4.655 -8.646 22.323 1.00 98.00 187 TYR A CA 1
ATOM 1381 C C . TYR A 1 187 ? 3.138 -8.574 22.356 1.00 98.00 187 TYR A C 1
ATOM 1383 O O . TYR A 1 187 ? 2.468 -9.253 21.571 1.00 98.00 187 TYR A O 1
ATOM 1391 N N . GLY A 1 188 ? 2.598 -7.776 23.271 1.00 98.06 188 GLY A N 1
ATOM 1392 C CA . GLY A 1 188 ? 1.175 -7.476 23.291 1.00 98.06 188 GLY A CA 1
ATOM 1393 C C . GLY A 1 188 ? 0.834 -6.434 22.232 1.00 98.06 188 GLY A C 1
ATOM 1394 O O . GLY A 1 188 ? 1.646 -5.574 21.891 1.00 98.06 188 GLY A O 1
ATOM 1395 N N . VAL A 1 189 ? -0.375 -6.533 21.695 1.00 98.19 189 VAL A N 1
ATOM 1396 C CA . VAL A 1 189 ? -0.971 -5.516 20.831 1.00 98.19 189 VAL A CA 1
ATOM 1397 C C . VAL A 1 189 ? -2.226 -5.028 21.529 1.00 98.19 189 VAL A C 1
ATOM 1399 O O . VAL A 1 189 ? -3.147 -5.814 21.773 1.00 98.19 189 VAL A O 1
ATOM 1402 N N . ALA A 1 190 ? -2.247 -3.748 21.877 1.00 97.56 190 ALA A N 1
ATOM 1403 C CA . ALA A 1 190 ? -3.339 -3.126 22.606 1.00 97.56 190 ALA A CA 1
ATOM 1404 C C . ALA A 1 190 ? -3.917 -1.939 21.845 1.00 97.56 190 ALA A C 1
ATOM 1406 O O . ALA A 1 190 ? -3.226 -1.304 21.054 1.00 97.56 190 ALA A O 1
ATOM 1407 N N . ILE A 1 191 ? -5.191 -1.651 22.087 1.00 97.75 191 ILE A N 1
ATOM 1408 C CA . ILE A 1 191 ? -5.901 -0.533 21.473 1.00 97.75 191 ILE A CA 1
ATOM 1409 C C . ILE A 1 191 ? -6.545 0.353 22.526 1.00 97.75 191 ILE A C 1
ATOM 1411 O O . ILE A 1 191 ? -6.946 -0.121 23.588 1.00 97.75 191 ILE A O 1
ATOM 1415 N N . GLY A 1 192 ? -6.661 1.636 22.223 1.00 96.69 192 GLY A N 1
ATOM 1416 C CA . GLY A 1 192 ? -7.340 2.606 23.068 1.00 96.69 192 GLY A CA 1
ATOM 1417 C C . GLY A 1 192 ? -8.036 3.680 22.245 1.00 96.69 192 GLY A C 1
ATOM 1418 O O . GLY A 1 192 ? -7.944 3.716 21.015 1.00 96.69 192 GLY A O 1
ATOM 1419 N N . LEU A 1 193 ? -8.744 4.563 22.943 1.00 97.12 193 LEU A N 1
ATOM 1420 C CA . LEU A 1 193 ? -9.357 5.749 22.361 1.00 97.12 193 LEU A CA 1
ATOM 1421 C C . LEU A 1 193 ? -8.801 7.006 23.021 1.00 97.12 193 LEU A C 1
ATOM 1423 O O . LEU A 1 193 ? -8.463 7.005 24.205 1.00 97.12 193 LEU A O 1
ATOM 1427 N N . ARG A 1 194 ? -8.754 8.096 22.260 1.00 96.38 194 ARG A N 1
ATOM 1428 C CA . ARG A 1 194 ? -8.456 9.439 22.757 1.00 96.38 194 ARG A CA 1
ATOM 1429 C C . ARG A 1 194 ? -9.514 10.435 22.322 1.00 96.38 194 ARG A C 1
ATOM 1431 O O . ARG A 1 194 ? -10.026 10.353 21.206 1.00 96.38 194 ARG A O 1
ATOM 1438 N N . ALA A 1 195 ? -9.775 11.417 23.176 1.00 94.50 195 ALA A N 1
ATOM 1439 C CA . ALA A 1 195 ? -10.516 12.624 22.830 1.00 94.50 195 ALA A CA 1
ATOM 1440 C C . ALA A 1 195 ? -9.665 13.844 23.173 1.00 94.50 195 ALA A C 1
ATOM 1442 O O . ALA A 1 195 ? -9.154 13.957 24.283 1.00 94.50 195 ALA A O 1
ATOM 1443 N N . SER A 1 196 ? -9.508 14.760 22.216 1.00 89.94 196 SER A N 1
ATOM 1444 C CA . SER A 1 196 ? -8.694 15.974 22.396 1.00 89.94 196 SER A CA 1
ATOM 1445 C C . SER A 1 196 ? -7.258 15.695 22.880 1.00 89.94 196 SER A C 1
ATOM 1447 O O . SER A 1 196 ? -6.692 16.493 23.617 1.00 89.94 196 SER A O 1
ATOM 1449 N N . GLY A 1 197 ? -6.680 14.558 22.473 1.00 88.81 197 GLY A N 1
ATOM 1450 C CA . GLY A 1 197 ? -5.335 14.118 22.867 1.00 88.81 197 GLY A CA 1
ATOM 1451 C C . GLY A 1 197 ? -5.263 13.328 24.178 1.00 88.81 197 GLY A C 1
ATOM 1452 O O . GLY A 1 197 ? -4.240 12.705 24.444 1.00 88.81 197 GLY A O 1
ATOM 1453 N N . GLU A 1 198 ? -6.343 13.276 24.957 1.00 93.00 198 GLU A N 1
ATOM 1454 C CA . GLU A 1 198 ? -6.366 12.595 26.254 1.00 93.00 198 GLU A CA 1
ATOM 1455 C C . GLU A 1 198 ? -6.943 11.175 26.145 1.00 93.00 198 GLU A C 1
ATOM 1457 O O . GLU A 1 198 ? -7.960 10.988 25.464 1.00 93.00 198 GLU A O 1
ATOM 1462 N N . PRO A 1 199 ? -6.341 10.165 26.807 1.00 94.25 199 PRO A N 1
ATOM 1463 C CA . PRO A 1 199 ? -6.869 8.803 26.846 1.00 94.25 199 PRO A CA 1
ATOM 1464 C C . PRO A 1 199 ? -8.286 8.723 27.423 1.00 94.25 199 PRO A C 1
ATOM 1466 O O . PRO A 1 199 ? -8.587 9.262 28.488 1.00 94.25 199 PRO A O 1
ATOM 1469 N N . LEU A 1 200 ? -9.147 7.978 26.737 1.00 92.69 200 LEU A N 1
ATOM 1470 C CA . LEU A 1 200 ? -10.474 7.599 27.197 1.00 92.69 200 LEU A CA 1
ATOM 1471 C C . LEU A 1 200 ? -10.411 6.192 27.793 1.00 92.69 200 LEU A C 1
ATOM 1473 O O . LEU A 1 200 ? -10.708 5.211 27.122 1.00 92.69 200 LEU A O 1
ATOM 1477 N N . GLY A 1 201 ? -10.009 6.103 29.060 1.00 89.31 201 GLY A N 1
ATOM 1478 C CA . GLY A 1 201 ? -9.883 4.828 29.765 1.00 89.31 201 GLY A CA 1
ATOM 1479 C C . GLY A 1 201 ? -8.510 4.175 29.602 1.00 89.31 201 GLY A C 1
ATOM 1480 O O . GLY A 1 201 ? -7.505 4.849 29.374 1.00 89.31 201 GLY A O 1
ATOM 1481 N N . VAL A 1 202 ? -8.467 2.859 29.800 1.00 91.00 202 VAL A N 1
ATOM 1482 C CA . VAL A 1 202 ? -7.240 2.056 29.707 1.00 91.00 202 VAL A CA 1
ATOM 1483 C C . VAL A 1 202 ? -7.120 1.425 28.324 1.00 91.00 202 VAL A C 1
ATOM 1485 O O . VAL A 1 202 ? -8.123 1.173 27.665 1.00 91.00 202 VAL A O 1
ATOM 1488 N N . SER A 1 203 ? -5.897 1.129 27.888 1.00 94.06 203 SER A N 1
ATOM 1489 C CA . SER A 1 203 ? -5.694 0.334 26.677 1.00 94.06 203 SER A CA 1
ATOM 1490 C C . SER A 1 203 ? -6.141 -1.114 26.893 1.00 94.06 203 SER A C 1
ATOM 1492 O O . SER A 1 203 ? -5.861 -1.720 27.929 1.00 94.06 203 SER A O 1
ATOM 1494 N N . HIS A 1 204 ? -6.783 -1.692 25.884 1.00 95.19 204 HIS A N 1
ATOM 1495 C CA . HIS A 1 204 ? -7.260 -3.069 25.874 1.00 95.19 204 HIS A CA 1
ATOM 1496 C C . HIS A 1 204 ? -6.360 -3.924 24.986 1.00 95.19 204 HIS A C 1
ATOM 1498 O O . HIS A 1 204 ? -6.260 -3.681 23.784 1.00 95.19 204 HIS A O 1
ATOM 1504 N N . GLN A 1 205 ? -5.710 -4.940 25.555 1.00 96.38 205 GLN A N 1
ATOM 1505 C CA . GLN A 1 205 ? -4.941 -5.897 24.760 1.00 96.38 205 GLN A CA 1
ATOM 1506 C C . GLN A 1 205 ? -5.887 -6.767 23.924 1.00 96.38 205 GLN A C 1
ATOM 1508 O O . GLN A 1 205 ? -6.732 -7.466 24.478 1.00 96.38 205 GLN A O 1
ATOM 1513 N N . ILE A 1 206 ? -5.714 -6.750 22.602 1.00 96.94 206 ILE A N 1
ATOM 1514 C CA . ILE A 1 206 ? -6.544 -7.514 21.657 1.00 96.94 206 ILE A CA 1
ATOM 1515 C C . ILE A 1 206 ? -5.869 -8.801 21.189 1.00 96.94 206 ILE A C 1
ATOM 1517 O O . ILE A 1 206 ? -6.545 -9.770 20.866 1.00 96.94 206 ILE A O 1
ATOM 1521 N N . THR A 1 207 ? -4.535 -8.841 21.150 1.00 97.00 207 THR A N 1
ATOM 1522 C CA . THR A 1 207 ? -3.790 -10.042 20.756 1.00 97.00 207 THR A CA 1
ATOM 1523 C C . THR A 1 207 ? -2.325 -9.959 21.186 1.00 97.00 207 THR A C 1
ATOM 1525 O O . THR A 1 207 ? -1.886 -8.980 21.790 1.00 97.00 207 THR A O 1
ATOM 1528 N N . THR A 1 208 ? -1.559 -10.998 20.860 1.00 97.25 208 THR A N 1
ATOM 1529 C CA . THR A 1 208 ? -0.096 -10.992 20.929 1.00 97.25 208 THR A CA 1
ATOM 1530 C C . THR A 1 208 ? 0.490 -11.325 19.564 1.00 97.25 208 THR A C 1
ATOM 1532 O O . THR A 1 208 ? -0.091 -12.104 18.807 1.00 97.25 208 THR A O 1
ATOM 1535 N N . ILE A 1 209 ? 1.658 -10.766 19.262 1.00 97.44 209 ILE A N 1
ATOM 1536 C CA . ILE A 1 209 ? 2.458 -11.126 18.090 1.00 97.44 209 ILE A CA 1
ATOM 1537 C C . ILE A 1 209 ? 3.782 -11.739 18.533 1.00 97.44 209 ILE A C 1
ATOM 1539 O O . ILE A 1 209 ? 4.250 -11.524 19.651 1.00 97.44 209 ILE A O 1
ATOM 1543 N N . SER A 1 210 ? 4.383 -12.535 17.655 1.00 97.06 210 SER A N 1
ATOM 1544 C CA . SER A 1 210 ? 5.731 -13.065 17.851 1.00 97.06 210 SER A CA 1
ATOM 1545 C C . SER A 1 210 ? 6.659 -12.435 16.823 1.00 97.06 210 SER A C 1
ATOM 1547 O O . SER A 1 210 ? 6.324 -12.398 15.637 1.00 97.06 210 SER A O 1
ATOM 1549 N N . VAL A 1 211 ? 7.800 -11.947 17.298 1.00 96.50 211 VAL A N 1
ATOM 1550 C CA . VAL A 1 211 ? 8.851 -11.316 16.499 1.00 96.50 211 VAL A CA 1
ATOM 1551 C C . VAL A 1 211 ? 10.078 -12.216 16.524 1.00 96.50 211 VAL A C 1
ATOM 1553 O O . VAL A 1 211 ? 10.489 -12.687 17.588 1.00 96.50 211 VAL A O 1
ATOM 1556 N N . GLN A 1 212 ? 10.644 -12.485 15.352 1.00 94.94 212 GLN A N 1
ATOM 1557 C CA . GLN A 1 212 ? 11.817 -13.342 15.174 1.00 94.94 212 GLN A CA 1
ATOM 1558 C C . GLN A 1 212 ? 12.925 -12.596 14.434 1.00 94.94 212 GLN A C 1
ATOM 1560 O O . GLN A 1 212 ? 12.711 -11.504 13.918 1.00 94.94 212 GLN A O 1
ATOM 1565 N N . ALA A 1 213 ? 14.129 -13.173 14.419 1.00 90.31 213 ALA A N 1
ATOM 1566 C CA . ALA A 1 213 ? 15.280 -12.556 13.768 1.00 90.31 213 ALA A CA 1
ATOM 1567 C C . ALA A 1 213 ? 14.969 -12.211 12.301 1.00 90.31 213 ALA A C 1
ATOM 1569 O O . ALA A 1 213 ? 14.361 -13.009 11.585 1.00 90.31 213 ALA A O 1
ATOM 1570 N N . THR A 1 214 ? 15.394 -11.020 11.874 1.00 84.06 214 THR A N 1
ATOM 1571 C CA . THR A 1 214 ? 15.116 -10.520 10.526 1.00 84.06 214 THR A CA 1
ATOM 1572 C C . THR A 1 214 ? 15.823 -11.364 9.465 1.00 84.06 214 THR A C 1
ATOM 1574 O O . THR A 1 214 ? 16.994 -11.724 9.599 1.00 84.06 214 THR A O 1
ATOM 1577 N N . SER A 1 215 ? 15.089 -11.695 8.407 1.00 90.25 215 SER A N 1
ATOM 1578 C CA . SER A 1 215 ? 15.614 -12.280 7.173 1.00 90.25 215 SER A CA 1
ATOM 1579 C C . SER A 1 215 ? 15.570 -11.284 6.007 1.00 90.25 215 SER A C 1
ATOM 1581 O O . SER A 1 215 ? 16.123 -11.558 4.938 1.00 90.25 215 SER A O 1
ATOM 1583 N N . GLY A 1 216 ? 14.899 -10.148 6.215 1.00 93.38 216 GLY A N 1
ATOM 1584 C CA . GLY A 1 216 ? 14.864 -8.987 5.340 1.00 93.38 216 GLY A CA 1
ATOM 1585 C C . GLY A 1 216 ? 15.962 -7.962 5.619 1.00 93.38 216 GLY A C 1
ATOM 1586 O O . GLY A 1 216 ? 16.967 -8.241 6.269 1.00 93.38 216 GLY A O 1
ATOM 1587 N N . GLN A 1 217 ? 15.772 -6.761 5.075 1.00 95.06 217 GLN A N 1
ATOM 1588 C CA . GLN A 1 217 ? 16.719 -5.656 5.197 1.00 95.06 217 GLN A CA 1
ATOM 1589 C C . GLN A 1 2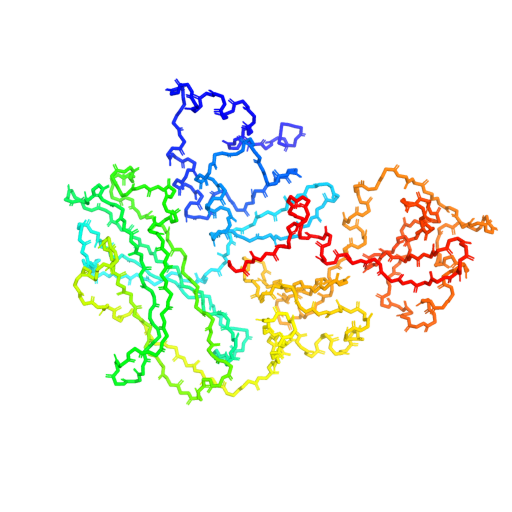17 ? 16.003 -4.300 5.232 1.00 95.06 217 GLN A C 1
ATOM 1591 O O . GLN A 1 217 ? 15.125 -4.034 4.410 1.00 95.06 217 GLN A O 1
ATOM 1596 N N . SER A 1 218 ? 16.423 -3.424 6.148 1.00 94.94 218 SER A N 1
ATOM 1597 C CA . SER A 1 218 ? 16.022 -2.011 6.187 1.00 94.94 218 SER A CA 1
ATOM 1598 C C . SER A 1 218 ? 16.907 -1.157 5.277 1.00 94.94 218 SER A C 1
ATOM 1600 O O . SER A 1 218 ? 18.119 -1.360 5.208 1.00 94.94 218 SER A O 1
ATOM 1602 N N . PHE A 1 219 ? 16.303 -0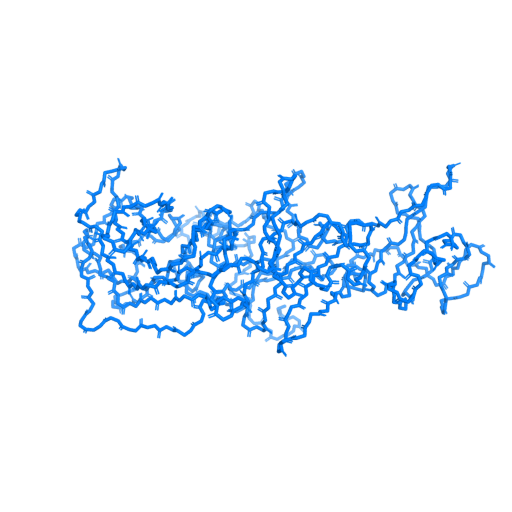.181 4.602 1.00 95.00 219 PHE A N 1
ATOM 1603 C CA . PHE A 1 219 ? 16.976 0.774 3.721 1.00 95.00 219 PHE A CA 1
ATOM 1604 C C . PHE A 1 219 ? 16.817 2.188 4.279 1.00 95.00 219 PHE A C 1
ATOM 1606 O O . PHE A 1 219 ? 15.798 2.839 4.027 1.00 95.00 219 PHE A O 1
ATOM 1613 N N . GLU A 1 220 ? 17.824 2.668 5.013 1.00 92.50 220 GLU A N 1
ATOM 1614 C CA . GLU A 1 220 ? 17.808 3.980 5.678 1.00 92.50 220 GLU A CA 1
ATOM 1615 C C . GLU A 1 220 ? 17.493 5.130 4.713 1.00 92.50 220 GLU A C 1
ATOM 1617 O O . GLU A 1 220 ? 16.730 6.026 5.064 1.00 92.50 220 GLU A O 1
ATOM 1622 N N . GLU A 1 221 ? 17.990 5.078 3.470 1.00 93.69 221 GLU A N 1
ATOM 1623 C CA . GLU A 1 221 ? 17.767 6.145 2.483 1.00 93.69 221 GLU A CA 1
ATOM 1624 C C . GLU A 1 221 ? 16.288 6.328 2.113 1.00 93.69 221 GLU A C 1
ATOM 1626 O O . GLU A 1 221 ? 15.871 7.413 1.710 1.00 93.69 221 GLU A O 1
ATOM 1631 N N . SER A 1 222 ? 15.498 5.262 2.237 1.00 91.31 222 SER A N 1
ATOM 1632 C CA . SER A 1 222 ? 14.065 5.256 1.918 1.00 91.31 222 SER A CA 1
ATOM 1633 C C . SER A 1 222 ? 13.163 5.182 3.153 1.00 91.31 222 SER A C 1
ATOM 1635 O O . SER A 1 222 ? 11.977 5.501 3.064 1.00 91.31 222 SER A O 1
ATOM 1637 N N . GLY A 1 223 ? 13.713 4.753 4.294 1.00 91.25 223 GLY A N 1
ATOM 1638 C CA . GLY A 1 223 ? 12.967 4.409 5.503 1.00 91.25 223 GLY A CA 1
ATOM 1639 C C . GLY A 1 223 ? 12.135 3.127 5.386 1.00 91.25 223 GLY A C 1
ATOM 1640 O O . GLY A 1 223 ? 11.269 2.903 6.225 1.00 91.25 223 GLY A O 1
ATOM 1641 N N . GLN A 1 224 ? 12.347 2.307 4.350 1.00 93.81 224 GLN A N 1
ATOM 1642 C CA . GLN A 1 224 ? 11.537 1.117 4.085 1.00 93.81 224 GLN A CA 1
ATOM 1643 C C . GLN A 1 224 ? 12.267 -0.177 4.447 1.00 93.81 224 GLN A C 1
ATOM 1645 O O . GLN A 1 224 ? 13.478 -0.310 4.262 1.00 93.81 224 GLN A O 1
ATOM 1650 N N . PHE A 1 225 ? 11.494 -1.161 4.897 1.00 95.25 225 PHE A N 1
ATOM 1651 C CA . PHE A 1 225 ? 11.948 -2.529 5.120 1.00 95.25 225 PHE A CA 1
ATOM 1652 C C . PHE A 1 225 ? 11.531 -3.439 3.960 1.00 95.25 225 PHE A C 1
ATOM 1654 O O . PHE A 1 225 ? 10.387 -3.401 3.499 1.00 95.25 225 PHE A O 1
ATOM 1661 N N . VAL A 1 226 ? 12.452 -4.280 3.494 1.00 96.38 226 VAL A N 1
ATOM 1662 C CA . VAL A 1 226 ? 12.207 -5.301 2.469 1.00 96.38 226 VAL A CA 1
ATOM 1663 C C . VAL A 1 226 ? 12.250 -6.677 3.134 1.00 96.38 226 VAL A C 1
ATOM 1665 O O . VAL A 1 226 ? 13.335 -7.118 3.518 1.00 96.38 226 VAL A O 1
ATOM 1668 N N . PRO A 1 227 ? 11.115 -7.390 3.256 1.00 94.75 227 PRO A N 1
ATOM 1669 C CA . PRO A 1 227 ? 11.078 -8.705 3.894 1.00 94.75 227 PRO A CA 1
ATOM 1670 C C . PRO A 1 227 ? 11.910 -9.751 3.147 1.00 94.75 227 PRO A C 1
ATOM 1672 O O . PRO A 1 227 ? 12.042 -9.695 1.921 1.00 94.75 227 PRO A O 1
ATOM 1675 N N . GLY A 1 228 ? 12.408 -10.765 3.860 1.00 93.25 228 GLY A N 1
ATOM 1676 C CA . GLY A 1 228 ? 13.366 -11.742 3.327 1.00 93.25 228 GLY A CA 1
ATOM 1677 C C . GLY A 1 228 ? 13.006 -12.401 1.988 1.00 93.25 228 GLY A C 1
ATOM 1678 O O . GLY A 1 228 ? 13.866 -12.448 1.101 1.00 93.25 228 GLY A O 1
ATOM 1679 N N . PRO A 1 229 ? 11.765 -12.887 1.762 1.00 93.62 229 PRO A N 1
ATOM 1680 C CA . PRO A 1 229 ? 11.373 -13.435 0.463 1.00 93.62 229 PRO A CA 1
ATOM 1681 C C . PRO A 1 229 ? 11.542 -12.439 -0.693 1.00 93.62 229 PRO A C 1
ATOM 1683 O O . PRO A 1 229 ? 12.067 -12.808 -1.745 1.00 93.62 229 PRO A O 1
ATOM 1686 N N . ILE A 1 230 ? 11.153 -11.178 -0.484 1.00 97.00 230 ILE A N 1
ATOM 1687 C CA . ILE A 1 230 ? 11.271 -10.113 -1.486 1.00 97.00 230 ILE A CA 1
ATOM 1688 C C . ILE A 1 230 ? 12.735 -9.688 -1.630 1.00 97.00 230 ILE A C 1
ATOM 1690 O O . ILE A 1 230 ? 13.204 -9.520 -2.752 1.00 97.00 230 ILE A O 1
ATOM 1694 N N . MET A 1 231 ? 13.492 -9.613 -0.532 1.00 96.75 231 MET A N 1
ATOM 1695 C CA . MET A 1 231 ? 14.909 -9.237 -0.546 1.00 96.75 231 MET A CA 1
ATOM 1696 C C . MET A 1 231 ? 15.766 -10.234 -1.341 1.00 96.75 231 MET A C 1
ATOM 1698 O O . MET A 1 231 ? 16.631 -9.842 -2.128 1.00 96.75 231 MET A O 1
ATOM 1702 N N . ARG A 1 232 ? 15.493 -11.541 -1.212 1.00 95.56 232 ARG A N 1
ATOM 1703 C CA . ARG A 1 232 ? 16.148 -12.574 -2.035 1.00 95.56 232 ARG A CA 1
ATOM 1704 C C . ARG A 1 232 ? 15.877 -12.373 -3.526 1.00 95.56 232 ARG A C 1
ATOM 1706 O O . ARG A 1 232 ? 16.805 -12.461 -4.327 1.00 95.56 232 ARG A O 1
ATOM 1713 N N . ALA A 1 233 ? 14.630 -12.085 -3.893 1.00 96.38 233 ALA A N 1
ATOM 1714 C CA . ALA A 1 233 ? 14.256 -11.833 -5.282 1.00 96.38 233 ALA A CA 1
ATOM 1715 C C . ALA A 1 233 ? 14.862 -10.529 -5.819 1.00 96.38 233 ALA A C 1
ATOM 1717 O O . ALA A 1 233 ? 15.361 -10.510 -6.941 1.00 96.38 233 ALA A O 1
ATOM 1718 N N . TRP A 1 234 ? 14.881 -9.471 -5.005 1.00 97.50 234 TRP A N 1
ATOM 1719 C CA . TRP A 1 234 ? 15.517 -8.195 -5.322 1.00 97.50 234 TRP A CA 1
ATOM 1720 C C . TRP A 1 234 ? 17.000 -8.391 -5.667 1.00 97.50 234 TRP A C 1
ATOM 1722 O O . TRP A 1 234 ? 17.436 -7.972 -6.738 1.00 97.50 234 TRP A O 1
ATOM 1732 N N . ASN A 1 235 ? 17.751 -9.128 -4.838 1.00 96.38 235 ASN A N 1
ATOM 1733 C CA . ASN A 1 235 ? 19.159 -9.458 -5.099 1.00 96.38 235 ASN A CA 1
ATOM 1734 C C . ASN A 1 235 ? 19.336 -10.268 -6.393 1.00 96.38 235 ASN A C 1
ATOM 1736 O O . ASN A 1 235 ? 20.175 -9.933 -7.228 1.00 96.38 235 ASN A O 1
ATOM 1740 N N . ALA A 1 236 ? 18.523 -11.313 -6.582 1.00 94.31 236 ALA A N 1
ATOM 1741 C CA . ALA A 1 236 ? 18.605 -12.185 -7.754 1.00 94.31 236 ALA A CA 1
ATOM 1742 C C . ALA A 1 236 ? 18.292 -11.458 -9.076 1.00 94.31 236 ALA A C 1
ATOM 1744 O O . ALA A 1 236 ? 18.791 -11.853 -10.127 1.00 94.31 236 ALA A O 1
ATOM 1745 N N . GLN A 1 237 ? 17.491 -10.391 -9.029 1.00 91.75 237 GLN A N 1
ATOM 1746 C CA . GLN A 1 237 ? 17.084 -9.612 -10.201 1.00 91.75 237 GLN A CA 1
ATOM 1747 C C . GLN A 1 237 ? 17.974 -8.386 -10.467 1.00 91.75 237 GLN A C 1
ATOM 1749 O O . GLN A 1 237 ? 17.611 -7.540 -11.278 1.00 91.75 237 GLN A O 1
ATOM 1754 N N . GLY A 1 238 ? 19.146 -8.283 -9.831 1.00 92.06 238 GLY A N 1
ATOM 1755 C CA . GLY A 1 238 ? 20.118 -7.207 -10.077 1.00 92.06 238 GLY A CA 1
ATOM 1756 C C . GLY A 1 238 ? 20.059 -6.046 -9.081 1.00 92.06 238 GLY A C 1
ATOM 1757 O O . GLY A 1 238 ? 20.686 -5.010 -9.305 1.00 92.06 238 GLY A O 1
ATOM 1758 N N . GLY A 1 239 ? 19.317 -6.208 -7.985 1.00 95.06 239 GLY A N 1
ATOM 1759 C CA . GLY A 1 239 ? 19.325 -5.310 -6.838 1.00 95.06 239 GLY A CA 1
ATOM 1760 C C . GLY A 1 239 ? 19.094 -3.843 -7.190 1.00 95.06 239 GLY A C 1
ATOM 1761 O O . GLY A 1 239 ? 18.210 -3.501 -7.979 1.00 95.06 239 GLY A O 1
ATOM 1762 N N . ARG A 1 240 ? 19.910 -2.957 -6.610 1.00 95.62 240 ARG A N 1
ATOM 1763 C CA . ARG A 1 240 ? 19.729 -1.500 -6.700 1.00 95.62 240 ARG A CA 1
ATOM 1764 C C . ARG A 1 240 ? 19.808 -0.989 -8.136 1.00 95.62 240 ARG A C 1
ATOM 1766 O O . ARG A 1 240 ? 19.098 -0.052 -8.470 1.00 95.62 240 ARG A O 1
ATOM 1773 N N . GLU A 1 241 ? 20.620 -1.607 -8.989 1.00 92.31 241 GLU A N 1
ATOM 1774 C CA . GLU A 1 241 ? 20.793 -1.151 -10.373 1.00 92.31 241 GLU A CA 1
ATOM 1775 C C . GLU A 1 241 ? 19.584 -1.457 -11.267 1.00 92.31 241 GLU A C 1
ATOM 1777 O O . GLU A 1 241 ? 19.301 -0.695 -12.190 1.00 92.31 241 GLU A O 1
ATOM 1782 N N . ARG A 1 242 ? 18.858 -2.556 -11.007 1.00 94.00 242 ARG A N 1
ATOM 1783 C CA . ARG A 1 242 ? 17.729 -2.998 -11.850 1.00 94.00 242 ARG A CA 1
ATOM 1784 C C . ARG A 1 242 ? 16.358 -2.752 -11.230 1.00 94.00 242 ARG A C 1
ATOM 1786 O O . ARG A 1 242 ? 15.397 -2.531 -11.970 1.00 94.00 242 ARG A O 1
ATOM 1793 N N . ILE A 1 243 ? 16.261 -2.825 -9.908 1.00 97.31 243 ILE A N 1
ATOM 1794 C CA . ILE A 1 243 ? 15.007 -2.721 -9.158 1.00 97.31 243 ILE A CA 1
ATOM 1795 C C . ILE A 1 243 ? 14.911 -1.368 -8.437 1.00 97.31 243 ILE A C 1
ATOM 1797 O O . ILE A 1 243 ? 13.839 -0.767 -8.427 1.00 97.31 243 ILE A O 1
ATOM 1801 N N . GLY A 1 244 ? 16.031 -0.837 -7.936 1.00 96.88 244 GLY A N 1
ATOM 1802 C CA . GLY A 1 244 ? 16.091 0.448 -7.228 1.00 96.88 244 GLY A CA 1
ATOM 1803 C C . GLY A 1 244 ? 15.837 0.336 -5.724 1.00 96.88 244 GLY A C 1
ATOM 1804 O O . GLY A 1 244 ? 15.725 -0.768 -5.181 1.00 96.88 244 GLY A O 1
ATOM 1805 N N . LEU A 1 245 ? 15.776 1.485 -5.046 1.00 96.88 245 LEU A N 1
ATOM 1806 C CA . LEU A 1 245 ? 15.416 1.568 -3.627 1.00 96.88 245 LEU A CA 1
ATOM 1807 C C . LEU A 1 245 ? 13.920 1.275 -3.413 1.00 96.88 245 LEU A C 1
ATOM 1809 O O . LEU A 1 245 ? 13.108 1.616 -4.277 1.00 96.88 245 LEU A O 1
ATOM 1813 N N . PRO A 1 246 ? 13.533 0.647 -2.290 1.00 96.38 246 PRO A N 1
ATOM 1814 C CA . PRO A 1 246 ? 12.125 0.442 -1.956 1.00 96.38 246 PRO A CA 1
ATOM 1815 C C . PRO A 1 246 ? 11.405 1.780 -1.748 1.00 96.38 246 PRO A C 1
ATOM 1817 O O . PRO A 1 246 ? 11.938 2.704 -1.141 1.00 96.38 246 PRO A O 1
ATOM 1820 N N . LEU A 1 247 ? 10.179 1.877 -2.257 1.00 94.38 247 LEU A N 1
ATOM 1821 C CA . LEU A 1 247 ? 9.313 3.055 -2.136 1.00 94.38 247 LEU A CA 1
ATOM 1822 C C . LEU A 1 247 ? 8.176 2.835 -1.136 1.00 94.38 247 LEU A C 1
ATOM 1824 O O . LEU A 1 247 ? 7.695 3.787 -0.525 1.00 94.38 247 LEU A O 1
ATOM 1828 N N . THR A 1 248 ? 7.753 1.583 -0.969 1.00 94.56 248 THR A N 1
ATOM 1829 C CA . THR A 1 248 ? 6.626 1.186 -0.119 1.00 94.56 248 THR A CA 1
ATOM 1830 C C . THR A 1 248 ? 7.036 0.059 0.830 1.00 94.56 248 THR A C 1
ATOM 1832 O O . THR A 1 248 ? 7.999 -0.660 0.538 1.00 94.56 248 THR A O 1
ATOM 1835 N N . PRO A 1 249 ? 6.279 -0.185 1.913 1.00 94.69 249 PRO A N 1
ATOM 1836 C CA . PRO A 1 249 ? 6.298 -1.477 2.587 1.00 94.69 249 PRO A CA 1
ATOM 1837 C C . PRO A 1 249 ? 5.739 -2.573 1.661 1.00 94.69 249 PRO A C 1
ATOM 1839 O O . PRO A 1 249 ? 5.210 -2.299 0.577 1.00 94.69 249 PRO A O 1
ATOM 1842 N N . ALA A 1 250 ? 5.844 -3.833 2.088 1.00 95.44 250 ALA A N 1
ATOM 1843 C CA . ALA A 1 250 ? 5.228 -4.967 1.403 1.00 95.44 250 ALA A CA 1
ATOM 1844 C C . ALA A 1 250 ? 3.724 -5.043 1.720 1.00 95.44 250 ALA A C 1
ATOM 1846 O O . ALA A 1 250 ? 3.310 -5.686 2.686 1.00 95.44 250 ALA A O 1
ATOM 1847 N N . VAL A 1 251 ? 2.906 -4.390 0.901 1.00 96.75 251 VAL A N 1
ATOM 1848 C CA . VAL A 1 251 ? 1.463 -4.236 1.113 1.00 96.75 251 VAL A CA 1
ATOM 1849 C C . VAL A 1 251 ? 0.716 -5.544 0.828 1.00 96.75 251 VAL A C 1
ATOM 1851 O O . VAL A 1 251 ? 0.905 -6.110 -0.252 1.00 96.75 251 VAL A O 1
ATOM 1854 N N . PRO A 1 252 ? -0.131 -6.042 1.747 1.00 97.06 252 PRO A N 1
ATOM 1855 C CA . PRO A 1 252 ? -1.003 -7.185 1.499 1.00 97.06 252 PRO A CA 1
ATOM 1856 C C . PRO A 1 252 ? -2.282 -6.793 0.752 1.00 97.06 252 PRO A C 1
ATOM 1858 O O . PRO A 1 252 ? -2.965 -5.828 1.088 1.00 97.06 252 PRO A O 1
ATOM 1861 N N . PHE A 1 253 ? -2.627 -7.606 -0.238 1.00 97.19 253 PHE A N 1
ATOM 1862 C CA . PHE A 1 253 ? -3.866 -7.582 -1.002 1.00 97.19 253 PHE A CA 1
ATOM 1863 C C . PHE A 1 253 ? -4.464 -8.991 -1.032 1.00 97.19 253 PHE A C 1
ATOM 1865 O O . PHE A 1 253 ? -3.746 -9.978 -0.898 1.00 97.19 253 PHE A O 1
ATOM 1872 N N . ALA A 1 254 ? -5.759 -9.106 -1.336 1.00 95.56 254 ALA A N 1
ATOM 1873 C CA . ALA A 1 254 ? -6.435 -10.408 -1.401 1.00 95.56 254 ALA A CA 1
ATOM 1874 C C . ALA A 1 254 ? -5.790 -11.394 -2.401 1.00 95.56 254 ALA A C 1
ATOM 1876 O O . ALA A 1 254 ? -5.987 -12.603 -2.319 1.00 95.56 254 ALA A O 1
ATOM 1877 N N . TRP A 1 255 ? -5.029 -10.883 -3.376 1.00 95.19 255 TRP A N 1
ATOM 1878 C CA . TRP A 1 255 ? -4.331 -11.693 -4.371 1.00 95.19 255 TRP A CA 1
ATOM 1879 C C . TRP A 1 255 ? -2.887 -12.066 -3.987 1.00 95.19 255 TRP A C 1
ATOM 1881 O O . TRP A 1 255 ? -2.288 -12.894 -4.678 1.00 95.19 255 TRP A O 1
ATOM 1891 N N . GLY A 1 256 ? -2.299 -11.454 -2.952 1.00 96.12 256 GLY A N 1
ATOM 1892 C CA . GLY A 1 256 ? -0.881 -11.593 -2.606 1.00 96.12 256 GLY A CA 1
ATOM 1893 C C . GLY A 1 256 ? -0.295 -10.330 -1.973 1.00 96.12 256 GLY A C 1
ATOM 1894 O O . GLY A 1 256 ? -0.995 -9.563 -1.326 1.00 96.12 256 GLY A O 1
ATOM 1895 N N . ARG A 1 257 ? 1.007 -10.095 -2.140 1.00 96.75 257 ARG A N 1
ATOM 1896 C CA . ARG A 1 257 ? 1.674 -8.885 -1.632 1.00 96.75 257 ARG A CA 1
ATOM 1897 C C . ARG A 1 257 ? 2.382 -8.127 -2.738 1.00 96.75 257 ARG A C 1
ATOM 1899 O O . ARG A 1 257 ? 2.913 -8.748 -3.652 1.00 96.75 257 ARG A O 1
ATOM 1906 N N . LEU A 1 258 ? 2.430 -6.805 -2.622 1.00 97.56 258 LEU A N 1
ATOM 1907 C CA . LEU A 1 258 ? 3.141 -5.916 -3.536 1.00 97.56 258 LEU A CA 1
ATOM 1908 C C . LEU A 1 258 ? 4.150 -5.073 -2.763 1.00 97.56 258 LEU A C 1
ATOM 1910 O O . LEU A 1 258 ? 3.797 -4.441 -1.770 1.00 97.56 258 LEU A O 1
ATOM 1914 N N . GLN A 1 259 ? 5.380 -5.002 -3.254 1.00 97.50 259 GLN A N 1
ATOM 1915 C CA . GLN A 1 259 ? 6.331 -3.980 -2.839 1.00 97.50 259 GLN A CA 1
ATOM 1916 C C . GLN A 1 259 ? 6.904 -3.295 -4.073 1.00 97.50 259 GLN A C 1
ATOM 1918 O O . GLN A 1 259 ? 7.412 -3.954 -4.983 1.00 97.50 259 GLN A O 1
ATOM 1923 N N . CYS A 1 260 ? 6.805 -1.971 -4.117 1.00 97.44 260 CYS A N 1
ATOM 1924 C CA . CYS A 1 260 ? 7.330 -1.181 -5.218 1.00 97.44 260 CYS A CA 1
ATOM 1925 C C . CYS A 1 260 ? 8.662 -0.538 -4.853 1.00 97.44 260 CYS A C 1
ATOM 1927 O O . CYS A 1 260 ? 8.910 -0.160 -3.708 1.00 97.44 260 CYS A O 1
ATOM 1929 N N . PHE A 1 261 ? 9.505 -0.421 -5.867 1.00 97.25 261 PHE A N 1
ATOM 1930 C CA . PHE A 1 261 ? 10.841 0.148 -5.837 1.00 97.25 261 PHE A CA 1
ATOM 1931 C C . PHE A 1 261 ? 10.940 1.205 -6.939 1.00 97.25 261 PHE A C 1
ATOM 1933 O O . PHE A 1 261 ? 10.022 1.356 -7.737 1.00 97.25 261 PHE A O 1
ATOM 1940 N N . GLU A 1 262 ? 12.039 1.946 -7.020 1.00 96.06 262 GLU A N 1
ATOM 1941 C CA . GLU A 1 262 ? 12.168 3.038 -7.997 1.00 96.06 262 GLU A CA 1
ATOM 1942 C C . GLU A 1 262 ? 11.963 2.584 -9.454 1.00 96.06 262 GLU A C 1
ATOM 1944 O O . GLU A 1 262 ? 11.298 3.270 -10.229 1.00 96.06 262 GLU A O 1
ATOM 1949 N N . LEU A 1 263 ? 12.500 1.421 -9.840 1.00 96.88 263 LEU A N 1
ATOM 1950 C CA . LEU A 1 263 ? 12.524 0.961 -11.236 1.00 96.88 263 LEU A CA 1
ATOM 1951 C C . LEU A 1 263 ? 11.535 -0.176 -11.532 1.00 96.88 263 LEU A C 1
ATOM 1953 O O . LEU A 1 263 ? 11.216 -0.420 -12.696 1.00 96.88 263 LEU A O 1
ATOM 1957 N N . ALA A 1 264 ? 11.061 -0.891 -10.511 1.00 97.19 264 ALA A N 1
ATOM 1958 C CA . ALA A 1 264 ? 10.171 -2.039 -10.666 1.00 97.19 264 ALA A CA 1
ATOM 1959 C C . ALA A 1 264 ? 9.277 -2.239 -9.434 1.00 97.19 264 ALA A C 1
ATOM 1961 O O . ALA A 1 264 ? 9.558 -1.724 -8.359 1.00 97.19 264 ALA A O 1
ATOM 1962 N N . CYS A 1 265 ? 8.230 -3.050 -9.570 1.00 97.88 265 CYS A N 1
ATOM 1963 C CA . CYS A 1 265 ? 7.471 -3.562 -8.432 1.00 97.88 265 CYS A CA 1
ATOM 1964 C C . CYS A 1 265 ? 7.559 -5.085 -8.406 1.00 97.88 265 CYS A C 1
ATOM 1966 O O . CYS A 1 265 ? 7.414 -5.732 -9.447 1.00 97.88 265 CYS A O 1
ATOM 1968 N N . LEU A 1 266 ? 7.785 -5.640 -7.219 1.00 98.25 266 LEU A N 1
ATOM 1969 C CA . LEU A 1 266 ? 7.835 -7.072 -6.970 1.00 98.25 266 LEU A CA 1
ATOM 1970 C C . LEU A 1 266 ? 6.539 -7.503 -6.291 1.00 98.25 266 LEU A C 1
ATOM 1972 O O . LEU A 1 266 ? 6.128 -6.922 -5.287 1.00 98.25 266 LEU A O 1
ATOM 1976 N N . GLU A 1 267 ? 5.903 -8.529 -6.839 1.00 97.75 267 GLU A N 1
ATOM 1977 C CA . GLU A 1 267 ? 4.730 -9.153 -6.246 1.00 97.75 267 GLU A CA 1
ATOM 1978 C C . GLU A 1 267 ? 5.061 -10.545 -5.716 1.00 97.75 267 GLU A C 1
ATOM 1980 O O . GLU A 1 267 ? 5.795 -11.297 -6.351 1.00 97.75 267 GLU A O 1
ATOM 1985 N N . LEU A 1 268 ? 4.511 -10.887 -4.553 1.00 97.19 268 LEU A N 1
ATOM 1986 C CA . LEU A 1 268 ? 4.568 -12.214 -3.953 1.00 97.19 268 LEU A CA 1
ATOM 1987 C C . LEU A 1 268 ? 3.186 -12.861 -4.064 1.00 97.19 268 LEU A C 1
ATOM 1989 O O . LEU A 1 268 ? 2.228 -12.389 -3.449 1.00 97.19 268 LEU A O 1
ATOM 1993 N N . ARG A 1 269 ? 3.090 -13.967 -4.806 1.00 95.88 269 ARG A N 1
ATOM 1994 C CA . ARG A 1 269 ? 1.871 -14.777 -4.943 1.00 95.88 269 ARG A CA 1
ATOM 1995 C C . ARG A 1 269 ? 2.198 -16.238 -4.693 1.00 95.88 269 ARG A C 1
ATOM 1997 O O . ARG A 1 269 ? 3.125 -16.766 -5.299 1.00 95.88 269 ARG A O 1
ATOM 2004 N N . ASN A 1 270 ? 1.442 -16.903 -3.820 1.00 91.75 270 ASN A N 1
ATOM 2005 C CA . ASN A 1 270 ? 1.601 -18.338 -3.539 1.00 91.75 270 ASN A CA 1
ATOM 2006 C C . ASN A 1 270 ? 3.066 -18.755 -3.267 1.00 91.75 270 ASN A C 1
ATOM 2008 O O . ASN A 1 270 ? 3.529 -19.784 -3.753 1.00 91.75 270 ASN A O 1
ATOM 2012 N N . GLY A 1 271 ? 3.820 -17.927 -2.534 1.00 90.94 271 GLY A N 1
ATOM 2013 C CA . GLY A 1 271 ? 5.229 -18.181 -2.205 1.00 90.94 271 GLY A CA 1
ATOM 2014 C C . GLY A 1 271 ? 6.248 -17.818 -3.296 1.00 90.94 271 GLY A C 1
ATOM 2015 O O . GLY A 1 271 ? 7.448 -17.929 -3.053 1.00 90.94 271 GLY A O 1
ATOM 2016 N N . VAL A 1 272 ? 5.809 -17.358 -4.470 1.00 95.44 272 VAL A N 1
ATOM 2017 C CA . VAL A 1 272 ? 6.676 -16.975 -5.593 1.00 95.44 272 VAL A CA 1
ATOM 2018 C C . VAL A 1 272 ? 6.734 -15.457 -5.720 1.00 95.44 272 VAL A C 1
ATOM 2020 O O . VAL A 1 272 ? 5.693 -14.805 -5.786 1.00 95.44 272 VAL A O 1
ATOM 2023 N N . VAL A 1 273 ? 7.950 -14.903 -5.767 1.00 97.75 273 VAL A N 1
ATOM 2024 C CA . VAL A 1 273 ? 8.175 -13.474 -6.023 1.00 97.75 273 VAL A CA 1
ATOM 2025 C C . VAL A 1 273 ? 8.528 -13.252 -7.492 1.00 97.75 273 VAL A C 1
ATOM 2027 O O . VAL A 1 273 ? 9.478 -13.852 -7.994 1.00 97.75 273 VAL A O 1
ATOM 2030 N N . SER A 1 274 ? 7.810 -12.356 -8.163 1.00 96.62 274 SER A N 1
ATOM 2031 C CA . SER A 1 274 ? 8.048 -11.976 -9.560 1.00 96.62 274 SER A CA 1
ATOM 2032 C C . SER A 1 274 ? 7.948 -10.467 -9.764 1.00 96.62 274 SER A C 1
ATOM 2034 O O . SER A 1 274 ? 7.216 -9.782 -9.052 1.00 96.62 274 SER A O 1
ATOM 2036 N N . ALA A 1 275 ? 8.669 -9.935 -10.752 1.00 96.81 275 ALA A N 1
ATOM 2037 C CA . ALA A 1 275 ? 8.491 -8.549 -11.170 1.00 96.81 275 ALA A CA 1
ATOM 2038 C C . ALA A 1 275 ? 7.170 -8.373 -11.927 1.00 96.81 275 ALA A C 1
ATOM 2040 O O . ALA A 1 275 ? 6.794 -9.213 -12.746 1.00 96.81 275 ALA A O 1
ATOM 2041 N N . ARG A 1 276 ? 6.490 -7.247 -11.704 1.00 97.12 276 ARG A N 1
ATOM 2042 C CA . ARG A 1 276 ? 5.361 -6.831 -12.541 1.00 97.12 276 ARG A CA 1
ATOM 2043 C C . ARG A 1 276 ? 5.856 -6.355 -13.901 1.00 97.12 276 ARG A C 1
ATOM 2045 O O . ARG A 1 276 ? 6.884 -5.686 -14.000 1.00 97.12 276 ARG A O 1
ATOM 2052 N N . THR A 1 277 ? 5.071 -6.617 -14.941 1.00 97.44 277 THR A N 1
ATOM 2053 C CA . THR A 1 277 ? 5.314 -6.147 -16.313 1.00 97.44 277 THR A CA 1
ATOM 2054 C C . THR A 1 277 ? 4.980 -4.655 -16.455 1.00 97.44 277 THR A C 1
ATOM 2056 O O . THR A 1 277 ? 4.085 -4.273 -17.213 1.00 97.44 277 THR A O 1
ATOM 2059 N N . LEU A 1 278 ? 5.640 -3.795 -15.670 1.00 97.38 278 LEU A N 1
ATOM 2060 C CA . LEU A 1 278 ? 5.323 -2.364 -15.604 1.00 97.38 278 LEU A CA 1
ATOM 2061 C C . LEU A 1 278 ? 5.520 -1.658 -16.945 1.00 97.38 278 LEU A C 1
ATOM 2063 O O . LEU A 1 278 ? 4.784 -0.725 -17.247 1.00 97.38 278 LEU A O 1
ATOM 2067 N N . GLY A 1 279 ? 6.462 -2.119 -17.771 1.00 97.31 279 GLY A N 1
ATOM 2068 C CA . GLY A 1 279 ? 6.647 -1.571 -19.110 1.00 97.31 279 GLY A CA 1
ATOM 2069 C C . GLY A 1 279 ? 5.410 -1.802 -19.977 1.00 97.31 279 GLY A C 1
ATOM 2070 O O . GLY A 1 279 ? 4.865 -0.846 -20.522 1.00 97.31 279 GLY A O 1
ATOM 2071 N N . ALA A 1 280 ? 4.876 -3.026 -19.999 1.00 96.88 280 ALA A N 1
ATOM 2072 C CA . ALA A 1 280 ? 3.619 -3.328 -20.691 1.00 96.88 280 ALA A CA 1
ATOM 2073 C C . ALA A 1 280 ? 2.415 -2.574 -20.107 1.00 96.88 280 ALA A C 1
ATOM 2075 O O . ALA A 1 280 ? 1.581 -2.069 -20.856 1.00 96.88 280 ALA A O 1
ATOM 2076 N N . GLN A 1 281 ? 2.331 -2.469 -18.780 1.00 96.38 281 GLN A N 1
ATOM 2077 C CA . GLN A 1 281 ? 1.208 -1.822 -18.099 1.00 96.38 281 GLN A CA 1
ATOM 2078 C C . GLN A 1 281 ? 1.173 -0.310 -18.340 1.00 96.38 281 GLN A C 1
ATOM 2080 O O . GLN A 1 281 ? 0.113 0.235 -18.648 1.00 96.38 281 GLN A O 1
ATOM 2085 N N . LEU A 1 282 ? 2.318 0.369 -18.257 1.00 94.94 282 LEU A N 1
ATOM 2086 C CA . LEU A 1 282 ? 2.411 1.818 -18.448 1.00 94.94 282 LEU A CA 1
ATOM 2087 C C . LEU A 1 282 ? 2.415 2.213 -19.930 1.00 94.94 282 LEU A C 1
ATOM 2089 O O . LEU A 1 282 ? 1.878 3.265 -20.279 1.00 94.94 282 LEU A O 1
ATOM 2093 N N . TYR A 1 283 ? 2.913 1.352 -20.827 1.00 95.44 283 TYR A N 1
ATOM 2094 C CA . TYR A 1 283 ? 2.863 1.600 -22.271 1.00 95.44 283 TYR A CA 1
ATOM 2095 C C . TYR A 1 283 ? 1.429 1.747 -22.804 1.00 95.44 283 TYR A C 1
ATOM 2097 O O . TYR A 1 283 ? 1.214 2.425 -23.808 1.00 95.44 283 TYR A O 1
ATOM 2105 N N . 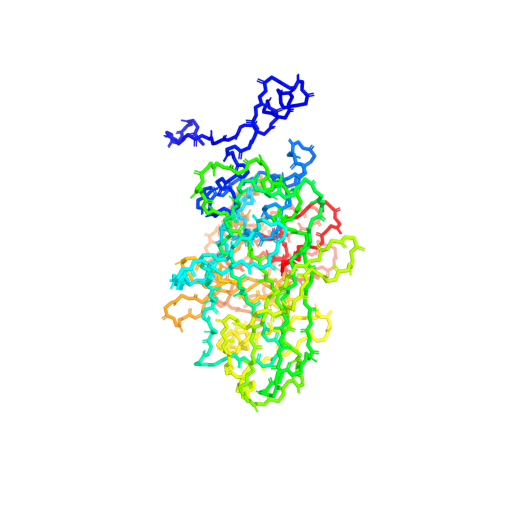LEU A 1 284 ? 0.415 1.201 -22.124 1.00 93.50 284 LEU A N 1
ATOM 2106 C CA . LEU A 1 284 ? -0.992 1.423 -22.485 1.00 93.50 284 LEU A CA 1
ATOM 2107 C C . LEU A 1 284 ? -1.364 2.915 -22.528 1.00 93.50 284 LEU A C 1
ATOM 2109 O O . LEU A 1 284 ? -2.158 3.310 -23.377 1.00 93.50 284 LEU A O 1
ATOM 2113 N N . GLY A 1 285 ? -0.758 3.738 -21.667 1.00 91.06 285 GLY A N 1
ATOM 2114 C CA . GLY A 1 285 ? -0.978 5.186 -21.605 1.00 91.06 285 GLY A CA 1
ATOM 2115 C C . GLY A 1 285 ? -0.060 6.002 -22.518 1.00 91.06 285 GLY A C 1
ATOM 2116 O O . GLY A 1 285 ? -0.207 7.218 -22.599 1.00 91.06 285 GLY A O 1
ATOM 2117 N N . GLU A 1 286 ? 0.894 5.363 -23.199 1.00 91.75 286 GLU A N 1
ATOM 2118 C CA . GLU A 1 286 ? 1.776 6.037 -24.150 1.00 91.75 286 GLU A CA 1
ATOM 2119 C C . GLU A 1 286 ? 0.995 6.416 -25.418 1.00 91.75 286 GLU A C 1
ATOM 2121 O O . GLU A 1 286 ? 0.302 5.592 -26.013 1.00 91.75 286 GLU A O 1
ATOM 2126 N N . THR A 1 287 ? 1.097 7.670 -25.847 1.00 91.12 287 THR A N 1
ATOM 2127 C CA . THR A 1 287 ? 0.389 8.162 -27.039 1.00 91.12 287 THR A CA 1
ATOM 2128 C C . THR A 1 287 ? 1.243 8.026 -28.291 1.00 91.12 287 THR A C 1
ATOM 2130 O O . THR A 1 287 ? 0.711 7.842 -29.387 1.00 91.12 287 THR A O 1
ATOM 2133 N N . ALA A 1 288 ? 2.568 8.055 -28.141 1.00 91.12 288 ALA A N 1
ATOM 2134 C CA . ALA A 1 288 ? 3.492 7.893 -29.247 1.00 91.12 288 ALA A CA 1
ATOM 2135 C C . ALA A 1 288 ? 3.790 6.404 -29.507 1.00 91.12 288 ALA A C 1
ATOM 2137 O O . ALA A 1 288 ? 4.265 5.659 -28.647 1.00 91.12 288 ALA A O 1
ATOM 2138 N N . ARG A 1 289 ? 3.501 5.945 -30.729 1.00 91.00 289 ARG A N 1
ATOM 2139 C CA . ARG A 1 289 ? 3.681 4.549 -31.146 1.00 91.00 289 ARG A CA 1
ATOM 2140 C C . ARG A 1 289 ? 4.760 4.455 -32.212 1.00 91.00 289 ARG A C 1
ATOM 2142 O O . ARG A 1 289 ? 4.799 5.254 -33.141 1.00 91.00 289 ARG A O 1
ATOM 2149 N N . SER A 1 290 ? 5.602 3.441 -32.089 1.00 90.81 290 SER A N 1
ATOM 2150 C CA . SER A 1 290 ? 6.574 3.072 -33.109 1.00 90.81 290 SER A CA 1
ATOM 2151 C C . SER A 1 290 ? 6.726 1.566 -33.107 1.00 90.81 290 SER A C 1
ATOM 2153 O O . SER A 1 290 ? 6.716 0.940 -32.044 1.00 90.81 290 SER A O 1
ATOM 2155 N N . THR A 1 291 ? 6.888 0.998 -34.297 1.00 89.31 291 THR A N 1
ATOM 2156 C CA . THR A 1 291 ? 7.295 -0.394 -34.476 1.00 89.31 291 THR A CA 1
ATOM 2157 C C . THR A 1 291 ? 8.690 -0.525 -35.068 1.00 89.31 291 THR A C 1
ATOM 2159 O O . THR A 1 291 ? 9.080 -1.633 -35.421 1.00 89.31 291 THR A O 1
ATOM 2162 N N . ALA A 1 292 ? 9.419 0.582 -35.211 1.00 90.12 292 ALA A N 1
ATOM 2163 C CA . ALA A 1 292 ? 10.715 0.622 -35.864 1.00 90.12 292 ALA A CA 1
ATOM 2164 C C . ALA A 1 292 ? 11.800 1.158 -34.926 1.00 90.12 292 ALA A C 1
ATOM 2166 O O . ALA A 1 292 ? 11.567 2.044 -34.103 1.00 90.12 292 ALA A O 1
ATOM 2167 N N . CYS A 1 293 ? 12.997 0.619 -35.076 1.00 88.19 293 CYS A N 1
ATOM 2168 C CA . CYS A 1 293 ? 14.226 1.228 -34.602 1.00 88.19 293 CYS A CA 1
ATOM 2169 C C . CYS A 1 293 ? 14.678 2.313 -35.594 1.00 88.19 293 CYS A C 1
ATOM 2171 O O . CYS A 1 293 ? 14.250 2.339 -36.749 1.00 88.19 293 CYS A O 1
ATOM 2173 N N . ASN A 1 294 ? 15.584 3.192 -35.177 1.00 80.19 294 ASN A N 1
ATOM 2174 C CA . ASN A 1 294 ? 16.168 4.223 -36.036 1.00 80.19 294 ASN A CA 1
ATOM 2175 C C . ASN A 1 294 ? 16.928 3.627 -37.238 1.00 80.19 294 ASN A C 1
ATOM 2177 O O . ASN A 1 294 ? 16.991 4.257 -38.291 1.00 80.19 294 ASN A O 1
ATOM 2181 N N . ASP A 1 295 ? 17.436 2.392 -37.119 1.00 76.44 295 ASP A N 1
ATOM 2182 C CA . ASP A 1 295 ? 18.012 1.605 -38.224 1.00 76.44 295 ASP A CA 1
ATOM 2183 C C . ASP A 1 295 ? 16.951 0.942 -39.133 1.00 76.44 295 ASP A C 1
ATOM 2185 O O . ASP A 1 295 ? 17.292 0.126 -39.985 1.00 76.44 295 ASP A O 1
ATOM 2189 N N . GLN A 1 296 ? 15.671 1.296 -38.959 1.00 75.12 296 GLN A N 1
ATOM 2190 C CA . GLN A 1 296 ? 14.497 0.769 -39.664 1.00 75.12 296 GLN A CA 1
ATOM 2191 C C . GLN A 1 296 ? 14.174 -0.713 -39.386 1.00 75.12 296 GLN A C 1
ATOM 2193 O O . GLN A 1 296 ? 13.280 -1.271 -40.023 1.00 75.12 296 GLN A O 1
ATOM 2198 N N . ALA A 1 297 ? 14.833 -1.368 -38.419 1.00 72.25 297 ALA A N 1
ATOM 2199 C CA . ALA A 1 297 ? 14.449 -2.716 -37.995 1.00 72.25 297 ALA A CA 1
ATOM 2200 C C . ALA A 1 297 ? 13.095 -2.712 -37.261 1.00 72.25 297 ALA A C 1
ATOM 2202 O O . ALA A 1 297 ? 12.818 -1.803 -36.483 1.00 72.25 297 ALA A O 1
ATOM 2203 N N . THR A 1 298 ? 12.258 -3.733 -37.468 1.00 74.06 298 THR A N 1
ATOM 2204 C CA . THR A 1 298 ? 10.934 -3.841 -36.826 1.00 74.06 298 THR A CA 1
ATOM 2205 C C . THR A 1 298 ? 10.989 -4.438 -35.411 1.00 74.06 298 THR A C 1
ATOM 2207 O O . THR A 1 298 ? 11.989 -5.050 -35.030 1.00 74.06 298 THR A O 1
ATOM 2210 N N . ILE A 1 299 ? 9.897 -4.306 -34.639 1.00 69.62 299 ILE A N 1
ATOM 2211 C CA . ILE A 1 299 ? 9.722 -4.944 -33.315 1.00 69.62 299 ILE A CA 1
ATOM 2212 C C . ILE A 1 299 ? 10.068 -6.439 -33.388 1.00 69.62 299 ILE A C 1
ATOM 2214 O O . ILE A 1 299 ? 9.690 -7.136 -34.328 1.00 69.62 299 ILE A O 1
ATOM 2218 N N . GLY A 1 300 ? 10.788 -6.912 -32.370 1.00 77.25 300 GLY A N 1
ATOM 2219 C CA . GLY A 1 300 ? 11.273 -8.292 -32.242 1.00 77.25 300 GLY A CA 1
ATOM 2220 C C . GLY A 1 300 ? 12.618 -8.387 -31.517 1.00 77.25 300 GLY A C 1
ATOM 2221 O O . GLY A 1 300 ? 13.024 -9.462 -31.091 1.00 77.25 300 GLY A O 1
ATOM 2222 N N . ARG A 1 301 ? 13.302 -7.249 -31.338 1.00 87.38 301 ARG A N 1
ATOM 2223 C CA . ARG A 1 301 ? 14.506 -7.102 -30.510 1.00 87.38 301 ARG A CA 1
ATOM 2224 C C . ARG A 1 301 ? 14.558 -5.721 -29.854 1.00 87.38 301 ARG A C 1
ATOM 2226 O O . ARG A 1 301 ? 13.902 -4.785 -30.314 1.00 87.38 301 ARG A O 1
ATOM 2233 N N . ILE A 1 302 ? 15.366 -5.590 -28.806 1.00 94.06 302 ILE A N 1
ATOM 2234 C CA . ILE A 1 302 ? 15.781 -4.276 -28.306 1.00 94.06 302 ILE A CA 1
ATOM 2235 C C . ILE A 1 302 ? 16.621 -3.593 -29.397 1.00 94.06 302 ILE A C 1
ATOM 2237 O O . ILE A 1 302 ? 17.471 -4.229 -30.027 1.00 94.06 302 ILE A O 1
ATOM 2241 N N . CYS A 1 303 ? 16.338 -2.320 -29.669 1.00 94.06 303 CYS A N 1
ATOM 2242 C CA . CYS A 1 303 ? 16.971 -1.560 -30.736 1.00 94.06 303 CYS A CA 1
ATOM 2243 C C . CYS A 1 303 ? 18.476 -1.399 -30.474 1.00 94.06 303 CYS A C 1
ATOM 2245 O O . CYS A 1 303 ? 18.873 -1.229 -29.317 1.00 94.06 303 CYS A O 1
ATOM 2247 N N . PRO A 1 304 ? 19.332 -1.389 -31.517 1.00 92.19 304 PRO A N 1
ATOM 2248 C CA . PRO A 1 304 ? 20.786 -1.309 -31.340 1.00 92.19 304 PRO A CA 1
ATOM 2249 C C . PRO A 1 304 ? 21.261 -0.091 -30.542 1.00 92.19 304 PRO A C 1
ATOM 2251 O O . PRO A 1 304 ? 22.274 -0.174 -29.851 1.00 92.19 304 PRO A O 1
ATOM 2254 N N . GLY A 1 305 ? 20.500 1.010 -30.573 1.00 91.75 305 GLY A N 1
ATOM 2255 C CA . GLY A 1 305 ? 20.751 2.193 -29.748 1.00 91.75 305 GLY A CA 1
ATOM 2256 C C . GLY A 1 305 ? 20.794 1.904 -28.243 1.00 91.75 305 GLY A C 1
ATOM 2257 O O . GLY A 1 305 ? 21.426 2.651 -27.511 1.00 91.75 305 GLY A O 1
ATOM 2258 N N . PHE A 1 306 ? 20.206 0.798 -27.777 1.00 95.31 306 PHE A N 1
ATOM 2259 C CA . PHE A 1 306 ? 20.202 0.370 -26.376 1.00 95.31 306 PHE A CA 1
ATOM 2260 C C . PHE A 1 306 ? 21.078 -0.866 -26.106 1.00 95.31 306 PHE A C 1
ATOM 2262 O O . PHE A 1 306 ? 20.822 -1.640 -25.174 1.00 95.31 306 PHE A O 1
ATOM 2269 N N . ALA A 1 307 ? 22.115 -1.094 -26.921 1.00 91.75 307 ALA A N 1
ATOM 2270 C CA . ALA A 1 307 ? 22.998 -2.253 -26.780 1.00 91.75 307 ALA A CA 1
ATOM 2271 C C . ALA A 1 307 ? 23.631 -2.355 -25.380 1.00 91.75 307 ALA A C 1
ATOM 2273 O O . ALA A 1 307 ? 23.701 -3.450 -24.826 1.00 91.75 307 ALA A O 1
ATOM 2274 N N . THR A 1 308 ? 24.012 -1.230 -24.764 1.00 94.31 308 THR A N 1
ATOM 2275 C CA . THR A 1 308 ? 24.600 -1.197 -23.412 1.00 94.31 308 THR A CA 1
ATOM 2276 C C . THR A 1 308 ? 23.645 -1.755 -22.358 1.00 94.31 308 THR A C 1
ATOM 2278 O O . THR A 1 308 ? 24.036 -2.589 -21.540 1.00 94.31 308 THR A O 1
ATOM 2281 N N . LEU A 1 309 ? 22.376 -1.341 -22.392 1.00 95.44 309 LEU A N 1
ATOM 2282 C CA . LEU A 1 309 ? 21.351 -1.846 -21.475 1.00 95.44 309 LEU A CA 1
ATOM 2283 C C . LEU A 1 309 ? 21.010 -3.313 -21.768 1.00 95.44 309 LEU A C 1
ATOM 2285 O O . LEU A 1 309 ? 20.801 -4.089 -20.839 1.00 95.44 309 LEU A O 1
ATOM 2289 N N . THR A 1 310 ? 21.013 -3.711 -23.042 1.00 93.62 310 THR A N 1
ATOM 2290 C CA . THR A 1 310 ? 20.782 -5.106 -23.453 1.00 93.62 310 THR A CA 1
ATOM 2291 C C . THR A 1 310 ? 21.883 -6.029 -22.939 1.00 93.62 310 THR A C 1
ATOM 2293 O O . THR A 1 310 ? 21.586 -7.082 -22.386 1.00 93.62 310 THR A O 1
ATOM 2296 N N . LEU A 1 311 ? 23.150 -5.625 -23.068 1.00 93.69 311 LEU A N 1
ATOM 2297 C CA . LEU A 1 311 ? 24.292 -6.374 -22.541 1.00 93.69 311 LEU A CA 1
ATOM 2298 C C . LEU A 1 311 ? 24.248 -6.474 -21.015 1.00 93.69 311 LEU A C 1
ATOM 2300 O O . LEU A 1 311 ? 24.588 -7.515 -20.461 1.00 93.69 311 LEU A O 1
ATOM 2304 N N . ARG A 1 312 ? 23.823 -5.401 -20.339 1.00 93.00 312 ARG A N 1
ATOM 2305 C CA . ARG A 1 312 ? 23.782 -5.346 -18.875 1.00 93.00 312 ARG A CA 1
ATOM 2306 C C . ARG A 1 312 ? 22.638 -6.162 -18.274 1.00 93.00 312 ARG A C 1
ATOM 2308 O O . ARG A 1 312 ? 22.850 -6.858 -17.288 1.00 93.00 312 ARG A O 1
ATOM 2315 N N . TYR A 1 313 ? 21.433 -6.058 -18.831 1.00 93.00 313 TYR A N 1
ATOM 2316 C CA . TYR A 1 313 ? 20.221 -6.608 -18.211 1.00 93.00 313 TYR A CA 1
ATOM 2317 C C . TYR A 1 313 ? 19.644 -7.821 -18.946 1.00 93.00 313 TYR A C 1
ATOM 2319 O O . TYR A 1 313 ? 18.919 -8.607 -18.335 1.00 93.00 313 TYR A O 1
ATOM 2327 N N . GLY A 1 314 ? 19.969 -8.007 -20.228 1.00 90.50 314 GLY A N 1
ATOM 2328 C CA . GLY A 1 314 ? 19.588 -9.176 -21.018 1.00 90.50 314 GLY A CA 1
ATOM 2329 C C . GLY A 1 314 ? 18.102 -9.524 -20.911 1.00 90.50 314 GLY A C 1
ATOM 2330 O O . GLY A 1 314 ? 17.228 -8.676 -21.093 1.00 90.50 314 GLY A O 1
ATOM 2331 N N . ALA A 1 315 ? 17.821 -10.784 -20.573 1.00 90.12 315 ALA A N 1
ATOM 2332 C CA . ALA A 1 315 ? 16.463 -11.312 -20.446 1.00 90.12 315 ALA A CA 1
ATOM 2333 C C . ALA A 1 315 ? 15.607 -10.602 -19.375 1.00 90.12 315 ALA A C 1
ATOM 2335 O O . ALA A 1 315 ? 14.383 -10.622 -19.479 1.00 90.12 315 ALA A O 1
ATOM 2336 N N . ASN A 1 316 ? 16.209 -9.910 -18.398 1.00 90.62 316 ASN A N 1
ATOM 2337 C CA . ASN A 1 316 ? 15.480 -9.194 -17.337 1.00 90.62 316 ASN A CA 1
ATOM 2338 C C . ASN A 1 316 ? 14.739 -7.936 -17.836 1.00 90.62 316 ASN A C 1
ATOM 2340 O O . ASN A 1 316 ? 14.040 -7.268 -17.065 1.00 90.62 316 ASN A O 1
ATOM 2344 N N . LEU A 1 317 ? 14.911 -7.569 -19.109 1.00 94.50 317 LEU A N 1
ATOM 2345 C CA . LEU A 1 317 ? 14.118 -6.535 -19.774 1.00 94.50 317 LEU A CA 1
ATOM 2346 C C . LEU A 1 317 ? 12.768 -7.082 -20.271 1.00 94.50 317 LEU A C 1
ATOM 2348 O O . LEU A 1 317 ? 11.814 -6.313 -20.389 1.00 94.50 317 LEU A O 1
ATOM 2352 N N . GLY A 1 318 ? 12.660 -8.392 -20.507 1.00 94.69 318 GLY A N 1
ATOM 2353 C CA . GLY A 1 318 ? 11.514 -9.015 -21.174 1.00 94.69 318 GLY A CA 1
ATOM 2354 C C . GLY A 1 318 ? 11.451 -8.699 -22.666 1.00 94.69 318 GLY A C 1
ATOM 2355 O O . GLY A 1 318 ? 12.377 -8.117 -23.240 1.00 94.69 318 GLY A O 1
ATOM 2356 N N . GLN A 1 319 ? 10.354 -9.093 -23.307 1.00 95.75 319 GLN A N 1
ATOM 2357 C CA . GLN A 1 319 ? 10.176 -8.879 -24.740 1.00 95.75 319 GLN A CA 1
ATOM 2358 C C . GLN A 1 319 ? 10.004 -7.388 -25.071 1.00 95.75 319 GLN A C 1
ATOM 2360 O O . GLN A 1 319 ? 9.345 -6.662 -24.323 1.00 95.75 319 GLN A O 1
ATOM 2365 N N . PRO A 1 320 ? 10.574 -6.900 -26.186 1.00 95.88 320 PRO A N 1
ATOM 2366 C CA . PRO A 1 320 ? 10.313 -5.551 -26.676 1.00 95.88 320 PRO A CA 1
ATOM 2367 C C . PRO A 1 320 ? 8.850 -5.425 -27.113 1.00 95.88 320 PRO A C 1
ATOM 2369 O O . PRO A 1 320 ? 8.348 -6.253 -27.870 1.00 95.88 320 PRO A O 1
ATOM 2372 N N . ILE A 1 321 ? 8.184 -4.357 -26.678 1.00 96.00 321 ILE A N 1
ATOM 2373 C CA . ILE A 1 321 ? 6.775 -4.076 -27.004 1.00 96.00 321 ILE A CA 1
ATOM 2374 C C . ILE A 1 321 ? 6.606 -2.806 -27.849 1.00 96.00 321 ILE A C 1
ATOM 2376 O O . ILE A 1 321 ? 5.503 -2.502 -28.298 1.00 96.00 321 ILE A O 1
ATOM 2380 N N . SER A 1 322 ? 7.695 -2.070 -28.090 1.00 95.69 322 SER A N 1
ATOM 2381 C CA . SER A 1 322 ? 7.735 -0.925 -29.000 1.00 95.69 322 SER A CA 1
ATOM 2382 C C . SER A 1 322 ? 9.043 -0.874 -29.795 1.00 95.69 322 SER A C 1
ATOM 2384 O O . SER A 1 322 ? 10.041 -1.501 -29.433 1.00 95.69 322 SER A O 1
ATOM 2386 N N . GLY A 1 323 ? 9.047 -0.085 -30.870 1.00 95.06 323 GLY A N 1
ATOM 2387 C CA . GLY A 1 323 ? 10.257 0.497 -31.454 1.00 95.06 323 GLY A CA 1
ATOM 2388 C C . GLY A 1 323 ? 10.751 1.709 -30.652 1.00 95.06 323 GLY A C 1
ATOM 2389 O O . GLY A 1 323 ? 10.296 1.943 -29.528 1.00 95.06 323 GLY A O 1
ATOM 2390 N N . GLU A 1 324 ? 11.658 2.490 -31.237 1.00 94.06 324 GLU A N 1
ATOM 2391 C CA . GLU A 1 324 ? 12.145 3.747 -30.655 1.00 94.06 324 GLU A CA 1
ATOM 2392 C C . GLU A 1 324 ? 11.093 4.860 -30.792 1.00 94.06 324 GLU A C 1
ATOM 2394 O O . GLU A 1 324 ? 10.487 5.044 -31.850 1.00 94.06 324 GLU A O 1
ATOM 2399 N N . VAL A 1 325 ? 10.876 5.602 -29.707 1.00 93.38 325 VAL A N 1
ATOM 2400 C CA . VAL A 1 325 ? 9.906 6.697 -29.592 1.00 93.38 325 VAL A CA 1
ATOM 2401 C C . VAL A 1 325 ? 10.583 7.907 -28.948 1.00 93.38 325 VAL A C 1
ATOM 2403 O O . VAL A 1 325 ? 11.370 7.748 -28.020 1.00 93.38 325 VAL A O 1
ATOM 2406 N N . LEU A 1 326 ? 10.279 9.124 -29.406 1.00 92.50 326 LEU A N 1
ATOM 2407 C CA . LEU A 1 326 ? 10.730 10.349 -28.738 1.00 92.50 326 LEU A CA 1
ATOM 2408 C C . LEU A 1 326 ? 9.738 10.736 -27.630 1.00 92.50 326 LEU A C 1
ATOM 2410 O O . LEU A 1 326 ? 8.576 11.019 -27.910 1.00 92.50 326 LEU A O 1
ATOM 2414 N N . ARG A 1 327 ? 10.201 10.782 -26.378 1.00 91.38 327 ARG A N 1
ATOM 2415 C CA . ARG A 1 327 ? 9.407 11.118 -25.188 1.00 91.38 327 ARG A CA 1
ATOM 2416 C C . ARG A 1 327 ? 10.148 12.151 -24.349 1.00 91.38 327 ARG A C 1
ATOM 2418 O O . ARG A 1 327 ? 11.232 11.875 -23.852 1.00 91.38 327 ARG A O 1
ATOM 2425 N N . ASN A 1 328 ? 9.570 13.340 -24.175 1.00 89.75 328 ASN A N 1
ATOM 2426 C CA . ASN A 1 328 ? 10.134 14.418 -23.344 1.00 89.75 328 ASN A CA 1
ATOM 2427 C C . ASN A 1 328 ? 11.622 14.729 -23.633 1.00 89.75 328 ASN A C 1
ATOM 2429 O O . ASN A 1 328 ? 12.397 14.979 -22.715 1.00 89.75 328 ASN A O 1
ATOM 2433 N N . GLY A 1 329 ? 12.034 14.675 -24.905 1.00 91.00 329 GLY A N 1
ATOM 2434 C CA . GLY A 1 329 ? 13.425 14.904 -25.322 1.00 91.00 329 GLY A CA 1
ATOM 2435 C C . GLY A 1 329 ? 14.356 13.688 -25.212 1.00 91.00 329 GLY A C 1
ATOM 2436 O O . GLY A 1 329 ? 15.526 13.799 -25.564 1.00 91.00 329 GLY A O 1
ATOM 2437 N N . TRP A 1 330 ? 13.854 12.530 -24.781 1.00 94.69 330 TRP A N 1
ATOM 2438 C CA . TRP A 1 330 ? 14.589 11.264 -24.723 1.00 94.69 330 TRP A CA 1
ATOM 2439 C C . TRP A 1 330 ? 14.135 10.314 -25.824 1.00 94.69 330 TRP A C 1
ATOM 2441 O O . TRP A 1 330 ? 12.946 10.244 -26.135 1.00 94.69 330 TRP A O 1
ATOM 2451 N N . VAL A 1 331 ? 15.065 9.538 -26.380 1.00 95.50 331 VAL A N 1
ATOM 2452 C CA . VAL A 1 331 ? 14.704 8.352 -27.161 1.00 95.50 331 VAL A CA 1
ATOM 2453 C C . VAL A 1 331 ? 14.418 7.233 -26.175 1.00 95.50 331 VAL A C 1
ATOM 2455 O O . VAL A 1 331 ? 15.260 6.914 -25.335 1.00 95.50 331 VAL A O 1
ATOM 2458 N N . VAL A 1 332 ? 13.235 6.639 -26.270 1.00 96.94 332 VAL A N 1
ATOM 2459 C CA . VAL A 1 332 ? 12.807 5.550 -25.399 1.00 96.94 332 VAL A CA 1
ATOM 2460 C C . VAL A 1 332 ? 12.386 4.330 -26.200 1.00 96.94 332 VAL A C 1
ATOM 2462 O O . VAL A 1 332 ? 11.870 4.445 -27.310 1.00 96.94 332 VAL A O 1
ATOM 2465 N N . GLN A 1 333 ? 12.574 3.155 -25.614 1.00 96.88 333 GLN A N 1
ATOM 2466 C CA . GLN A 1 333 ? 11.966 1.915 -26.079 1.00 96.88 333 GLN A CA 1
ATOM 2467 C C . GLN A 1 333 ? 11.345 1.189 -24.892 1.00 96.88 333 GLN A C 1
ATOM 2469 O O . GLN A 1 333 ? 11.923 1.137 -23.807 1.00 96.88 333 GLN A O 1
ATOM 2474 N N . TRP A 1 334 ? 10.168 0.615 -25.099 1.00 97.50 334 TRP A N 1
ATOM 2475 C CA . TRP A 1 334 ? 9.455 -0.143 -24.088 1.00 97.50 334 TRP A CA 1
ATOM 2476 C C . TRP A 1 334 ? 9.661 -1.644 -24.291 1.00 97.50 334 TRP A C 1
ATOM 2478 O O . TRP A 1 334 ? 9.612 -2.161 -25.413 1.00 97.50 334 TRP A O 1
ATOM 2488 N N . SER A 1 335 ? 9.839 -2.348 -23.182 1.00 97.38 335 SER A N 1
ATOM 2489 C CA . SER A 1 335 ? 9.783 -3.804 -23.082 1.00 97.38 335 SER A CA 1
ATOM 2490 C C . SER A 1 335 ? 8.764 -4.210 -22.015 1.00 97.38 335 SER A C 1
ATOM 2492 O O . SER A 1 335 ? 8.187 -3.353 -21.348 1.00 97.38 335 SER A O 1
ATOM 2494 N N . GLU A 1 336 ? 8.512 -5.504 -21.831 1.00 97.38 336 GLU A N 1
ATOM 2495 C CA . GLU A 1 336 ? 7.534 -5.987 -20.843 1.00 97.38 336 GLU A CA 1
ATOM 2496 C C . GLU A 1 336 ? 7.807 -5.452 -19.428 1.00 97.38 336 GLU A C 1
ATOM 2498 O O . GLU A 1 336 ? 6.878 -5.019 -18.742 1.00 97.38 336 GLU A O 1
ATOM 2503 N N . TYR A 1 337 ? 9.074 -5.429 -19.001 1.00 97.50 337 TYR A N 1
ATOM 2504 C CA . TYR A 1 337 ? 9.469 -5.091 -17.628 1.00 97.50 337 TYR A CA 1
ATOM 2505 C C . TYR A 1 337 ? 10.189 -3.746 -17.476 1.00 97.50 337 TYR A C 1
ATOM 2507 O O . TYR A 1 337 ? 10.592 -3.413 -16.358 1.00 97.50 337 TYR A O 1
ATOM 2515 N N . ALA A 1 338 ? 10.427 -2.997 -18.556 1.00 97.38 338 ALA A N 1
ATOM 2516 C CA . ALA A 1 338 ? 11.241 -1.786 -18.494 1.00 97.38 338 ALA A CA 1
ATOM 2517 C C . ALA A 1 338 ? 10.887 -0.753 -19.571 1.00 97.38 338 ALA A C 1
ATOM 2519 O O . ALA A 1 338 ? 10.314 -1.063 -20.615 1.00 97.38 338 ALA A O 1
ATOM 2520 N N . ARG A 1 339 ? 11.309 0.488 -19.317 1.00 97.69 339 ARG A N 1
ATOM 2521 C CA . ARG A 1 339 ? 11.476 1.525 -20.333 1.00 97.69 339 ARG A CA 1
ATOM 2522 C C . ARG A 1 339 ? 12.956 1.847 -20.414 1.00 97.69 339 ARG A C 1
ATOM 2524 O O . ARG A 1 339 ? 13.542 2.279 -19.427 1.00 97.69 339 ARG A O 1
ATOM 2531 N N . LEU A 1 340 ? 13.552 1.596 -21.567 1.00 97.88 340 LEU A N 1
ATOM 2532 C CA . LEU A 1 340 ? 14.926 1.955 -21.866 1.00 97.88 340 LEU A CA 1
ATOM 2533 C C . LEU A 1 340 ? 14.940 3.410 -22.322 1.00 97.88 340 LEU A C 1
ATOM 2535 O O . LEU A 1 340 ? 14.115 3.790 -23.150 1.00 97.88 340 LEU A O 1
ATOM 2539 N N . GLU A 1 341 ? 15.849 4.215 -21.785 1.00 97.44 341 GLU A N 1
ATOM 2540 C CA . GLU A 1 341 ? 15.934 5.650 -22.057 1.00 97.44 341 GLU A CA 1
ATOM 2541 C C . GLU A 1 341 ? 17.340 6.023 -22.500 1.00 97.44 341 GLU A C 1
ATOM 2543 O O . GLU A 1 341 ? 18.323 5.536 -21.943 1.00 97.44 341 GLU A O 1
ATOM 2548 N N . ARG A 1 342 ? 17.432 6.872 -23.525 1.00 96.44 342 ARG A N 1
ATOM 2549 C CA . ARG A 1 342 ? 18.690 7.331 -24.109 1.00 96.44 342 ARG A CA 1
ATOM 2550 C C . ARG A 1 342 ? 18.608 8.804 -24.461 1.00 96.44 342 ARG A C 1
ATOM 2552 O O . ARG A 1 342 ? 17.670 9.243 -25.132 1.00 96.44 342 ARG A O 1
ATOM 2559 N N . ARG A 1 343 ? 19.602 9.565 -24.015 1.00 94.00 343 ARG A N 1
ATOM 2560 C CA . ARG A 1 343 ? 19.755 10.969 -24.398 1.00 94.00 343 ARG A CA 1
ATOM 2561 C C . ARG A 1 343 ? 20.239 11.082 -25.846 1.00 94.00 343 ARG A C 1
ATOM 2563 O O . ARG A 1 343 ? 21.261 10.475 -26.161 1.00 94.00 343 ARG A O 1
ATOM 2570 N N . PRO A 1 344 ? 19.566 11.856 -26.718 1.00 88.75 344 PRO A N 1
ATOM 2571 C CA . PRO A 1 344 ? 19.995 12.016 -28.109 1.00 88.75 344 PRO A CA 1
ATOM 2572 C C . PRO A 1 344 ? 21.374 12.675 -28.274 1.00 88.75 344 PRO A C 1
ATOM 2574 O O . PRO A 1 344 ? 22.049 12.422 -29.265 1.00 88.75 344 PRO A O 1
ATOM 2577 N N . ASP A 1 345 ? 21.771 13.537 -27.336 1.00 89.19 345 ASP A N 1
ATOM 2578 C CA . ASP A 1 345 ? 22.977 14.369 -27.398 1.00 89.19 345 ASP A CA 1
ATOM 2579 C C . ASP A 1 345 ? 24.209 13.703 -26.773 1.00 89.19 345 ASP A C 1
ATOM 2581 O O . ASP A 1 345 ? 25.300 13.776 -27.335 1.00 89.19 345 ASP A O 1
ATOM 2585 N N . THR A 1 346 ? 24.046 13.048 -25.620 1.00 89.88 346 THR A N 1
ATOM 2586 C CA . THR A 1 346 ? 25.161 12.433 -24.878 1.00 89.88 346 THR A CA 1
ATOM 2587 C C . THR A 1 346 ? 25.245 10.917 -25.021 1.00 89.88 346 THR A C 1
ATOM 2589 O O . THR A 1 346 ? 26.182 10.315 -24.500 1.00 89.88 346 THR A O 1
ATOM 2592 N N . ASP A 1 347 ? 24.239 10.290 -25.635 1.00 86.31 347 ASP A N 1
ATOM 2593 C CA . ASP A 1 347 ? 24.046 8.835 -25.670 1.00 86.31 347 ASP A CA 1
ATOM 2594 C C . ASP A 1 347 ? 24.021 8.178 -24.274 1.00 86.31 347 ASP A C 1
ATOM 2596 O O . ASP A 1 347 ? 24.196 6.972 -24.123 1.00 86.31 347 ASP A O 1
ATOM 2600 N N . THR A 1 348 ? 23.786 8.964 -23.215 1.00 93.38 348 THR A N 1
ATOM 2601 C CA . THR A 1 348 ? 23.646 8.440 -21.852 1.00 93.38 348 THR A CA 1
ATOM 2602 C C . THR A 1 348 ? 22.378 7.607 -21.758 1.00 93.38 348 THR A C 1
ATOM 2604 O O . THR A 1 348 ? 21.301 8.079 -22.126 1.00 93.38 348 THR A O 1
ATOM 2607 N N . GLN A 1 349 ? 22.516 6.383 -21.248 1.00 95.56 349 GLN A N 1
ATOM 2608 C CA . GLN A 1 349 ? 21.436 5.405 -21.176 1.00 95.56 349 GLN A CA 1
ATOM 2609 C C . GLN A 1 349 ? 21.064 5.062 -19.737 1.00 95.56 349 GLN A C 1
ATOM 2611 O O . GLN A 1 349 ? 21.924 5.009 -18.857 1.00 95.56 349 GLN A O 1
ATOM 2616 N N . GLY A 1 350 ? 19.786 4.773 -19.519 1.00 96.00 350 GLY A N 1
ATOM 2617 C CA . GLY A 1 350 ? 19.249 4.360 -18.231 1.00 96.00 350 GLY A CA 1
ATOM 2618 C C . GLY A 1 350 ? 17.919 3.631 -18.368 1.00 96.00 350 GLY A C 1
ATOM 2619 O O . GLY A 1 350 ? 17.394 3.450 -19.468 1.00 96.00 350 GLY A O 1
ATOM 2620 N N . LEU A 1 351 ? 17.389 3.193 -17.230 1.00 97.38 351 LEU A N 1
ATOM 2621 C CA . LEU A 1 351 ? 16.030 2.677 -17.137 1.00 97.38 351 LEU A CA 1
ATOM 2622 C C . LEU A 1 351 ? 15.126 3.771 -16.571 1.00 97.38 351 LEU A C 1
ATOM 2624 O O . LEU A 1 351 ? 15.496 4.437 -15.604 1.00 97.38 351 LEU A O 1
ATOM 2628 N N . GLY A 1 352 ? 13.937 3.914 -17.149 1.00 96.19 352 GLY A N 1
ATOM 2629 C CA . GLY A 1 352 ? 12.888 4.753 -16.586 1.00 96.19 352 GLY A CA 1
ATOM 2630 C C . GLY A 1 352 ? 12.454 4.238 -15.212 1.00 96.19 352 GLY A C 1
ATOM 2631 O O . GLY A 1 352 ? 12.447 3.028 -14.961 1.00 96.19 352 GLY A O 1
ATOM 2632 N N . ARG A 1 353 ? 12.063 5.156 -14.324 1.00 95.25 353 ARG A N 1
ATOM 2633 C CA . ARG A 1 353 ? 11.645 4.864 -12.941 1.00 95.25 353 ARG A CA 1
ATOM 2634 C C . ARG A 1 353 ? 10.213 4.333 -12.890 1.00 95.25 353 ARG A C 1
ATOM 2636 O O . ARG A 1 353 ? 9.311 4.951 -12.336 1.00 95.25 353 ARG A O 1
ATOM 2643 N N . LEU A 1 354 ? 9.987 3.182 -13.527 1.00 95.81 354 LEU A N 1
ATOM 2644 C CA . LEU A 1 354 ? 8.639 2.660 -13.747 1.00 95.81 354 LEU A CA 1
ATOM 2645 C C . LEU A 1 354 ? 7.908 2.276 -12.460 1.00 95.81 354 LEU A C 1
ATOM 2647 O O . LEU A 1 354 ? 6.682 2.298 -12.450 1.00 95.81 354 LEU A O 1
ATOM 2651 N N . GLY A 1 355 ? 8.614 1.917 -11.387 1.00 95.12 355 GLY A N 1
ATOM 2652 C CA . GLY A 1 355 ? 7.954 1.619 -10.117 1.00 95.12 355 GLY A CA 1
ATOM 2653 C C . GLY A 1 355 ? 7.454 2.884 -9.414 1.00 95.12 355 GLY A C 1
ATOM 2654 O O . GLY A 1 355 ? 6.338 2.881 -8.902 1.00 95.12 355 GLY A O 1
ATOM 2655 N N . GLU A 1 356 ? 8.194 3.994 -9.503 1.00 92.31 356 GLU A N 1
ATOM 2656 C CA . GLU A 1 356 ? 7.708 5.317 -9.081 1.00 92.31 356 GLU A CA 1
ATOM 2657 C C . GLU A 1 356 ? 6.541 5.791 -9.963 1.00 92.31 356 GLU A C 1
ATOM 2659 O O . GLU A 1 356 ? 5.497 6.192 -9.459 1.00 92.31 356 GLU A O 1
ATOM 2664 N N . GLU A 1 357 ? 6.668 5.664 -11.287 1.00 90.94 357 GLU A N 1
ATOM 2665 C CA . GLU A 1 357 ? 5.604 6.020 -12.239 1.00 90.94 357 GLU A CA 1
ATOM 2666 C C . GLU A 1 357 ? 4.380 5.104 -12.171 1.00 90.94 357 GLU A C 1
ATOM 2668 O O . GLU A 1 357 ? 3.327 5.456 -12.695 1.00 90.94 357 GLU A O 1
ATOM 2673 N N . SER A 1 358 ? 4.489 3.928 -11.555 1.00 91.31 358 SER A N 1
ATOM 2674 C CA . SER A 1 358 ? 3.342 3.059 -11.304 1.00 91.31 358 SER A CA 1
ATOM 2675 C C . SER A 1 358 ? 2.556 3.492 -10.063 1.00 91.31 358 SER A C 1
ATOM 2677 O O . SER A 1 358 ? 1.410 3.063 -9.910 1.00 91.31 358 SER A O 1
ATOM 2679 N N . LEU A 1 359 ? 3.152 4.315 -9.196 1.00 89.00 359 LEU A N 1
ATOM 2680 C CA . LEU A 1 359 ? 2.572 4.810 -7.952 1.00 89.00 359 LEU A CA 1
ATOM 2681 C C . LEU A 1 359 ? 2.292 6.315 -8.047 1.00 89.00 359 LEU A C 1
ATOM 2683 O O . LEU A 1 359 ? 2.894 7.139 -7.354 1.00 89.00 359 LEU A O 1
ATOM 2687 N N . ARG A 1 360 ? 1.418 6.687 -8.986 1.00 79.38 360 ARG A N 1
ATOM 2688 C CA . ARG A 1 360 ? 1.193 8.091 -9.340 1.00 79.38 360 ARG A CA 1
ATOM 2689 C C . ARG A 1 360 ? 0.420 8.824 -8.258 1.00 79.38 360 ARG A C 1
ATOM 2691 O O . ARG A 1 360 ? -0.586 8.353 -7.738 1.00 79.38 360 ARG A O 1
ATOM 2698 N N . LEU A 1 361 ? 0.905 10.024 -7.974 1.00 71.50 361 LEU A N 1
ATOM 2699 C CA . LEU A 1 361 ? 0.285 11.031 -7.129 1.00 71.50 361 LEU A CA 1
ATOM 2700 C C . LEU A 1 361 ? 0.284 12.383 -7.866 1.00 71.50 361 LEU A C 1
ATOM 2702 O O . LEU A 1 361 ? 0.935 12.514 -8.909 1.00 71.50 361 LEU A O 1
ATOM 2706 N N . PRO A 1 362 ? -0.423 13.405 -7.341 1.00 65.06 362 PRO A N 1
ATOM 2707 C CA . PRO A 1 362 ? -0.272 14.792 -7.777 1.00 65.06 362 PRO A CA 1
ATOM 2708 C C . PRO A 1 362 ? 1.193 15.193 -8.021 1.00 65.06 362 PRO A C 1
ATOM 2710 O O . PRO A 1 362 ? 2.062 14.749 -7.264 1.00 65.06 362 PRO A O 1
ATOM 2713 N N . PRO A 1 363 ? 1.489 16.035 -9.035 1.00 61.97 363 PRO A N 1
ATOM 2714 C CA . PRO A 1 363 ? 2.858 16.415 -9.379 1.00 61.97 363 PRO A CA 1
ATOM 2715 C C . PRO A 1 363 ? 3.696 16.815 -8.157 1.00 61.97 363 PRO A C 1
ATOM 2717 O O . PRO A 1 363 ? 3.293 17.678 -7.378 1.00 61.97 363 PRO A O 1
ATOM 2720 N N . GLY A 1 364 ? 4.863 16.183 -8.000 1.00 60.03 364 GLY A N 1
ATOM 2721 C CA . GLY A 1 364 ? 5.786 16.416 -6.883 1.00 60.03 364 GLY A CA 1
ATOM 2722 C C . GLY A 1 364 ? 5.518 15.590 -5.617 1.00 60.03 364 GLY A C 1
ATOM 2723 O O . GLY A 1 364 ? 6.305 15.677 -4.678 1.00 60.03 364 GLY A O 1
ATOM 2724 N N . GLY A 1 365 ? 4.454 14.782 -5.572 1.00 67.25 365 GLY A N 1
ATOM 2725 C CA . GLY A 1 365 ? 4.177 13.869 -4.462 1.00 67.25 365 GLY A CA 1
ATOM 2726 C C . GLY A 1 365 ? 4.778 12.480 -4.679 1.00 67.25 365 GLY A C 1
ATOM 2727 O O . GLY A 1 365 ? 4.493 11.835 -5.683 1.00 67.25 365 GLY A O 1
ATOM 2728 N N . SER A 1 366 ? 5.557 11.982 -3.719 1.00 68.69 366 SER A N 1
ATOM 2729 C CA . SER A 1 366 ? 5.913 10.558 -3.662 1.00 68.69 366 SER A CA 1
ATOM 2730 C C . SER A 1 366 ? 4.783 9.778 -3.004 1.00 68.69 366 SER A C 1
ATOM 2732 O O . SER A 1 366 ? 4.332 10.159 -1.920 1.00 68.69 366 SER A O 1
ATOM 2734 N N . TYR A 1 367 ? 4.340 8.685 -3.628 1.00 77.94 367 TYR A N 1
ATOM 2735 C CA . TYR A 1 367 ? 3.407 7.774 -2.977 1.00 77.94 367 TYR A CA 1
ATOM 2736 C C . TYR A 1 367 ? 4.035 7.183 -1.720 1.00 77.94 367 TYR A C 1
ATOM 2738 O O . TYR A 1 367 ? 5.134 6.633 -1.756 1.00 77.94 367 TYR A O 1
ATOM 2746 N N . ARG A 1 368 ? 3.322 7.325 -0.606 1.00 73.06 368 ARG A N 1
ATOM 2747 C CA . ARG A 1 368 ? 3.656 6.728 0.680 1.00 73.06 368 ARG A CA 1
ATOM 2748 C C . ARG A 1 368 ? 2.360 6.149 1.228 1.00 73.06 368 ARG A C 1
ATOM 2750 O O . ARG A 1 368 ? 1.368 6.867 1.323 1.00 73.06 368 ARG A O 1
ATOM 2757 N N . TRP A 1 369 ? 2.380 4.848 1.470 1.00 85.50 369 TRP A N 1
ATOM 2758 C CA . TRP A 1 369 ? 1.376 4.124 2.237 1.00 85.50 369 TRP A CA 1
ATOM 2759 C C . TRP A 1 369 ? 2.126 3.323 3.306 1.00 85.50 369 TRP A C 1
ATOM 2761 O O . TRP A 1 369 ? 3.198 2.792 2.982 1.00 85.50 369 TRP A O 1
ATOM 2771 N N . PRO A 1 370 ? 1.603 3.193 4.533 1.00 77.44 370 PRO A N 1
ATOM 2772 C CA . PRO A 1 370 ? 0.360 3.797 5.029 1.00 77.44 370 PRO A CA 1
ATOM 2773 C C . PRO A 1 370 ? 0.383 5.327 5.071 1.00 77.44 370 PRO A C 1
ATOM 2775 O O . PRO A 1 370 ? 1.482 5.906 5.239 1.00 77.44 370 PRO A O 1
#

Foldseek 3Di:
DVVVVDDDPDPQQVVLVCVVVVNDDCLVVLQCLLVFPPQKDKALALDDSHDPLSSLSQQAQWDWPFFFASITIIGGFDQDDKDADVPFDDQDQQKTWGIKGWRCDPDNFAEQQAKTKMKTWMAGHPRHDPAWKKKKKFKADPVRHTDDIDIATDSNPNHGNVSDPHPGIGMDMDMDGGHNPDDFDKIWIWMFMDGPNHTRDDTGTPDIGTYDYALWDADPVQRHIDGNLRRVVCVVQPHCQAQNAWQEYFTHGPQFTWTHHQWWIWTAGPSDIDTAQLLNRNCSNPPWAAQAEPVRDGFFDAHPLCVVVCVVRPCSQAGWPGYWTQDPQWTWTTHRRWIWTAHPPPRDIGTHRSRQVRQDHPPPDGDYHD

Sequence (370 aa):
AAASGAVSRMQVFEARQLIDQGLSDQSGLLYDLANGEPPLAVIDYLGNWMPAQVVALLRHRYAQDGSLGTFDLYRPVDTGPQQTIDPPTEIGAGLALGSYALAAPLSPSYEPGELLIVNLGWQAGPSATTSALSVTLQLTTPEGAPLLESDLPLVYGALPPTRWPNGATVEHLQTLALPAELPTGRYGVAIGLRASGEPLGVSHQITTISVQATSGQSFEESGQFVPGPIMRAWNAQGGRERIGLPLTPAVPFAWGRLQCFELACLELRNGVVSARTLGAQLYLGETARSTACNDQATIGRICPGFATLTLRYGANLGQPISGEVLRNGWVVQWSEYARLERRPDTDTQGLGRLGEESLRLPPGGSYRWP

Secondary structure (DSSP, 8-state):
-GGGTPPPS--HHHHHHHHHTTSS--HHHHHHHHTT-SS-EEES-SSTTS-HHHHHHHHHTEEEEEEETTEEEEEEPP--SPEEEEEEEEEETTEEEEEEEEPPPSSSSB-TT-EEEEEEEEEE-TT---S-EEEEEEEE-TTS-EEEEEEEEGGGGTS-GGGSPTT-EEEEEEEEEPPTTPPSEEEEEEEEEEETTEE-S--EEEEEEEE---SSEEETTTTEEE-HHHHHHHHHTTHHHHT-SB-S--EEETTEEEEEBSS-EEEEETTEEEE--HHHHHHTT------B-TTSPBSSS--GGGHHHHHHHGGGG-SB----EEETTEEEEEBSS-EEEE-TTT--EEE--HHHHTS--STTPPP---

Radius of gyration: 23.14 Å; chains: 1; bounding box: 54×40×71 Å